Protein AF-A0A1E8GQT6-F1 (afdb_monomer_lite)

Radius of gyration: 18.67 Å; chains: 1; bounding box: 56×33×38 Å

Organism: NCBI:txid1859473

pLDDT: mean 81.62, std 15.84, range [38.53, 97.5]

Secondary structure (DSSP, 8-state):
--HHHHHHHHHHHHHTTSS-HHHHHHH----HHHHHHHHHHHHHHHHHHHHHHHHGGG-SEEEEEEETTTTEEEEEEEETTEEEEGGGS-HHHHHHIIIIIGGGHHHHHHHHHHHHHHTTPPPPSEEEEEEETTT--EEEEEE-GGGT----HHHHHHHHHHHHHHHGGGS-TT-SSPPPPSS--

Structure (mmCIF, N/CA/C/O backbone):
data_AF-A0A1E8GQT6-F1
#
_entry.id   AF-A0A1E8GQT6-F1
#
loop_
_atom_site.group_PDB
_atom_site.id
_atom_site.type_symbol
_atom_site.label_atom_id
_atom_site.label_alt_id
_atom_site.label_comp_id
_atom_site.label_asym_id
_atom_site.label_entity_id
_atom_site.label_seq_id
_atom_site.pdbx_PDB_ins_code
_atom_site.Cartn_x
_atom_site.Cartn_y
_atom_site.Cartn_z
_atom_site.occupancy
_atom_site.B_iso_or_equiv
_atom_site.auth_seq_id
_atom_site.auth_comp_id
_atom_site.auth_asym_id
_atom_site.auth_atom_id
_atom_site.pdbx_PDB_model_num
ATOM 1 N N . MET A 1 1 ? 14.269 -14.458 6.048 1.00 51.09 1 MET A N 1
ATOM 2 C CA . MET A 1 1 ? 15.493 -13.636 6.152 1.00 51.09 1 MET A CA 1
ATOM 3 C C . MET A 1 1 ? 15.685 -13.002 4.796 1.00 51.09 1 MET A C 1
ATOM 5 O O . MET A 1 1 ? 15.881 -13.754 3.847 1.00 51.09 1 MET A O 1
ATOM 9 N N . GLY A 1 2 ? 15.517 -11.682 4.700 1.00 44.25 2 GLY A N 1
ATOM 10 C CA . GLY A 1 2 ? 15.683 -10.957 3.433 1.00 44.25 2 GLY A CA 1
ATOM 11 C C . GLY A 1 2 ? 17.154 -10.868 3.023 1.00 44.25 2 GLY A C 1
ATOM 12 O O . GLY A 1 2 ? 18.038 -11.200 3.820 1.00 44.25 2 GLY A O 1
ATOM 13 N N . PHE A 1 3 ? 17.439 -10.417 1.798 1.00 52.25 3 PHE A N 1
ATOM 14 C CA . PHE A 1 3 ? 18.802 -10.168 1.318 1.00 52.25 3 PHE A CA 1
ATOM 15 C C . PHE A 1 3 ? 19.659 -9.380 2.319 1.00 52.25 3 PHE A C 1
ATOM 17 O O . PHE A 1 3 ? 20.741 -9.838 2.684 1.00 52.25 3 PHE A O 1
ATOM 24 N N . PHE A 1 4 ? 19.139 -8.278 2.866 1.00 48.19 4 PHE A N 1
ATOM 25 C CA . PHE A 1 4 ? 19.862 -7.466 3.849 1.00 48.19 4 PHE A CA 1
ATOM 26 C C . PHE A 1 4 ? 20.190 -8.207 5.148 1.00 48.19 4 PHE A C 1
ATOM 28 O O . PHE A 1 4 ? 21.234 -7.945 5.745 1.00 48.19 4 PHE A O 1
ATOM 35 N N . ASP A 1 5 ? 19.344 -9.144 5.583 1.00 57.81 5 ASP A N 1
ATOM 36 C CA . ASP A 1 5 ? 19.621 -9.960 6.769 1.00 57.81 5 ASP A CA 1
ATOM 37 C C . ASP A 1 5 ? 20.720 -10.989 6.482 1.00 57.81 5 ASP A C 1
ATOM 39 O O . ASP A 1 5 ? 21.589 -11.219 7.321 1.00 57.81 5 ASP A O 1
ATOM 4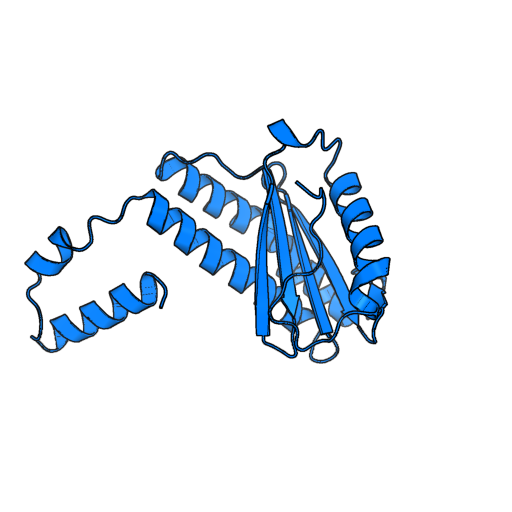3 N N . ARG A 1 6 ? 20.709 -11.586 5.280 1.00 63.03 6 ARG A N 1
ATOM 44 C CA . ARG A 1 6 ? 21.739 -12.533 4.819 1.00 63.03 6 ARG A CA 1
ATOM 45 C C . ARG A 1 6 ? 23.090 -11.832 4.634 1.00 63.03 6 ARG A C 1
ATOM 47 O O . ARG A 1 6 ? 24.109 -12.350 5.084 1.00 63.03 6 ARG A O 1
ATOM 54 N N . PHE A 1 7 ? 23.083 -10.636 4.048 1.00 52.56 7 PHE A N 1
ATOM 55 C CA . PHE A 1 7 ? 24.261 -9.796 3.833 1.00 52.56 7 PHE A CA 1
ATOM 56 C C . PHE A 1 7 ? 24.874 -9.311 5.155 1.00 52.56 7 PHE A C 1
ATOM 58 O O . PHE A 1 7 ? 26.068 -9.493 5.384 1.00 52.56 7 PHE A O 1
ATOM 65 N N . LYS A 1 8 ? 24.058 -8.773 6.076 1.00 57.38 8 LYS A N 1
ATOM 66 C CA . LYS A 1 8 ? 24.528 -8.335 7.404 1.00 57.38 8 LYS A CA 1
ATOM 67 C C . LYS A 1 8 ? 25.119 -9.481 8.211 1.00 57.38 8 LYS A C 1
ATOM 69 O O . LYS A 1 8 ? 26.209 -9.329 8.751 1.00 57.38 8 LYS A O 1
ATOM 74 N N . LYS A 1 9 ? 24.436 -10.628 8.245 1.00 66.12 9 LYS A N 1
ATOM 75 C CA . LYS A 1 9 ? 24.916 -11.812 8.960 1.00 66.12 9 LYS A CA 1
ATOM 76 C C . LYS A 1 9 ? 26.276 -12.282 8.436 1.00 66.12 9 LYS A C 1
ATOM 78 O O . LYS A 1 9 ? 27.141 -12.634 9.222 1.00 66.12 9 LYS A O 1
ATOM 83 N N . LYS A 1 10 ? 26.504 -12.229 7.124 1.00 56.78 10 LYS A N 1
ATOM 84 C CA . LYS A 1 10 ? 27.762 -12.703 6.534 1.00 56.78 10 LYS A CA 1
ATOM 85 C C . LYS A 1 10 ? 28.907 -11.690 6.647 1.00 56.78 10 LYS A C 1
ATOM 87 O O . LYS A 1 10 ? 30.051 -12.092 6.815 1.00 56.78 10 LYS A O 1
ATOM 92 N N . ILE A 1 11 ? 28.610 -10.386 6.665 1.00 53.44 11 ILE A N 1
ATOM 93 C CA . ILE A 1 11 ? 29.577 -9.360 7.099 1.00 53.44 11 ILE A CA 1
ATOM 94 C C . ILE A 1 11 ? 29.971 -9.571 8.566 1.00 53.44 11 ILE A C 1
ATOM 96 O O . ILE A 1 11 ? 31.138 -9.399 8.914 1.00 53.44 11 ILE A O 1
ATOM 100 N N . GLU A 1 12 ? 29.023 -9.941 9.431 1.00 57.00 12 GLU A N 1
ATOM 101 C CA . GLU A 1 12 ? 29.331 -10.328 10.812 1.00 57.00 12 GLU A CA 1
ATOM 102 C C . GLU A 1 12 ? 30.223 -11.577 10.858 1.00 57.00 12 GLU A C 1
ATOM 104 O O . GLU A 1 12 ? 31.235 -11.554 11.556 1.00 57.00 12 GLU A O 1
ATOM 109 N N . ASP A 1 13 ? 29.927 -12.611 10.067 1.00 60.72 13 ASP A N 1
ATOM 110 C CA . ASP A 1 13 ? 30.737 -13.836 9.986 1.00 60.72 13 ASP A CA 1
ATOM 111 C C . ASP A 1 13 ? 32.175 -13.549 9.482 1.00 60.72 13 ASP A C 1
ATOM 113 O O . ASP A 1 13 ? 33.148 -14.065 10.031 1.00 60.72 13 ASP A O 1
ATOM 117 N N . ILE A 1 14 ? 32.356 -12.640 8.517 1.00 55.09 14 ILE A N 1
ATOM 118 C CA . ILE A 1 14 ? 33.683 -12.242 7.996 1.00 55.09 14 ILE A CA 1
ATOM 119 C C . ILE A 1 14 ? 34.457 -11.383 8.992 1.00 55.09 14 ILE A C 1
ATOM 121 O O . ILE A 1 14 ? 35.653 -11.585 9.191 1.00 55.09 14 ILE A O 1
ATOM 125 N N . ASN A 1 15 ? 33.780 -10.462 9.682 1.00 55.28 15 ASN A N 1
ATOM 126 C CA . ASN A 1 15 ? 34.396 -9.683 10.759 1.00 55.28 15 ASN A CA 1
ATOM 127 C C . ASN A 1 15 ? 34.835 -10.567 11.939 1.00 55.28 15 ASN A C 1
ATOM 129 O O . ASN A 1 15 ? 35.750 -10.193 12.676 1.00 55.28 15 ASN A O 1
ATOM 133 N N . ASN A 1 16 ? 34.217 -11.739 12.097 1.00 75.88 16 ASN A N 1
ATOM 134 C CA . ASN A 1 16 ? 34.592 -12.752 13.079 1.00 75.88 16 ASN A CA 1
ATOM 135 C C . ASN A 1 16 ? 35.675 -13.733 12.572 1.00 75.88 16 ASN A C 1
ATOM 137 O O . ASN A 1 16 ? 36.083 -14.608 13.334 1.00 75.88 16 ASN A O 1
ATOM 141 N N . ASN A 1 17 ? 36.208 -13.546 11.351 1.00 60.56 17 ASN A N 1
ATOM 142 C CA . ASN A 1 17 ? 37.137 -14.445 10.639 1.00 60.56 17 ASN A CA 1
ATOM 143 C C . ASN A 1 17 ? 36.569 -15.849 10.327 1.00 60.56 17 ASN A C 1
ATOM 145 O O . ASN A 1 17 ? 37.342 -16.791 10.141 1.00 60.56 17 ASN A O 1
ATOM 149 N N . ASP A 1 18 ? 35.245 -16.002 10.257 1.00 60.03 18 ASP A N 1
ATOM 150 C CA . ASP A 1 18 ? 34.583 -17.282 9.966 1.00 60.03 18 ASP A CA 1
ATOM 151 C C . ASP A 1 18 ? 34.354 -17.528 8.454 1.00 60.03 18 ASP A C 1
ATOM 153 O O . ASP A 1 18 ? 33.937 -18.623 8.078 1.00 60.03 18 ASP A O 1
ATOM 157 N N . ALA A 1 19 ? 34.649 -16.553 7.579 1.00 54.88 19 ALA A N 1
ATOM 158 C CA . ALA A 1 19 ? 34.582 -16.674 6.113 1.00 54.88 19 ALA A CA 1
ATOM 159 C C . ALA A 1 19 ? 35.601 -15.751 5.406 1.00 54.88 19 ALA A C 1
ATOM 161 O O . ALA A 1 19 ? 36.016 -14.739 5.979 1.00 54.88 19 ALA A O 1
ATOM 162 N N . ASP A 1 20 ? 36.008 -16.093 4.175 1.00 56.19 20 ASP A N 1
ATOM 163 C CA . ASP A 1 20 ? 36.987 -15.320 3.386 1.00 56.19 20 ASP A CA 1
ATOM 164 C C . ASP A 1 20 ? 36.301 -14.246 2.516 1.00 56.19 20 ASP A C 1
ATOM 166 O O . ASP A 1 20 ? 35.179 -14.422 2.040 1.00 56.19 20 ASP A O 1
ATOM 170 N N . ILE A 1 21 ? 36.974 -13.118 2.280 1.00 44.69 21 ILE A N 1
ATOM 171 C CA . ILE A 1 21 ? 36.407 -11.979 1.538 1.00 44.69 21 ILE A CA 1
ATOM 172 C C . ILE A 1 21 ? 36.160 -12.322 0.060 1.00 44.69 21 ILE A C 1
ATOM 174 O O . ILE A 1 21 ? 35.253 -11.775 -0.556 1.00 44.69 21 ILE A O 1
ATOM 178 N N . GLU A 1 22 ? 36.920 -13.271 -0.492 1.00 43.56 22 GLU A N 1
ATOM 179 C CA . GLU A 1 22 ? 36.742 -13.778 -1.859 1.00 43.56 22 GLU A CA 1
ATOM 180 C C . GLU A 1 22 ? 35.517 -14.714 -1.992 1.00 43.56 22 GLU A C 1
ATOM 182 O O . GLU A 1 22 ? 35.006 -14.899 -3.097 1.00 43.56 22 GLU A O 1
ATOM 187 N N . GLU A 1 23 ? 34.986 -15.250 -0.880 1.00 45.78 23 GLU A N 1
ATOM 188 C CA . GLU A 1 23 ? 33.726 -16.015 -0.854 1.00 45.78 23 GLU A CA 1
ATOM 189 C C . GLU A 1 23 ? 32.481 -15.102 -0.880 1.00 45.78 23 GLU A C 1
ATOM 191 O O . GLU A 1 23 ? 31.409 -15.552 -1.288 1.00 45.78 23 GLU A O 1
ATOM 196 N N . LEU A 1 24 ? 32.600 -13.810 -0.519 1.00 38.53 24 LEU A N 1
ATOM 197 C CA . LEU A 1 24 ? 31.526 -12.821 -0.730 1.00 38.53 24 LEU A CA 1
ATOM 198 C C . LEU A 1 24 ? 31.250 -12.613 -2.219 1.00 38.53 24 LEU A C 1
ATOM 200 O O . LEU A 1 24 ? 30.102 -12.665 -2.640 1.00 38.53 24 LEU A O 1
ATOM 204 N N . ASP A 1 25 ? 32.285 -12.398 -3.027 1.00 39.31 25 ASP A N 1
ATOM 205 C CA . ASP A 1 25 ? 32.105 -12.015 -4.432 1.00 39.31 25 ASP A CA 1
ATOM 206 C C . ASP A 1 25 ? 31.585 -13.169 -5.311 1.00 39.31 25 ASP A C 1
ATOM 208 O O . ASP A 1 25 ? 30.946 -12.925 -6.334 1.00 39.31 25 ASP A O 1
ATOM 212 N N . GLN A 1 26 ? 31.826 -14.433 -4.930 1.00 41.59 26 GLN A N 1
ATOM 213 C CA . GLN A 1 26 ? 31.393 -15.606 -5.707 1.00 41.59 26 GLN A CA 1
ATOM 214 C C . GLN A 1 26 ? 30.006 -16.145 -5.318 1.00 41.59 26 GLN A C 1
ATOM 216 O O . GLN A 1 26 ? 29.301 -16.651 -6.191 1.00 41.59 26 GLN A O 1
ATOM 221 N N . GLU A 1 27 ? 29.586 -16.039 -4.050 1.00 40.00 27 GLU A N 1
ATOM 222 C CA . GLU A 1 27 ? 28.243 -16.468 -3.608 1.00 40.00 27 GLU A CA 1
ATOM 223 C C . GLU A 1 27 ? 27.183 -15.355 -3.671 1.00 40.00 27 GLU A C 1
ATOM 225 O O . GLU A 1 27 ? 25.994 -15.657 -3.575 1.00 40.00 27 GLU A O 1
ATOM 230 N N . PHE A 1 28 ? 27.583 -14.092 -3.867 1.00 39.72 28 PHE A N 1
ATOM 231 C CA . PHE A 1 28 ? 26.677 -12.952 -4.063 1.00 39.72 28 PHE A CA 1
ATOM 232 C C . PHE A 1 28 ? 26.624 -12.466 -5.520 1.00 39.72 28 PHE A C 1
ATOM 234 O O . PHE A 1 28 ? 26.348 -11.292 -5.768 1.00 39.72 28 PHE A O 1
ATOM 241 N N . TYR A 1 29 ? 26.807 -13.358 -6.503 1.00 39.53 29 TYR A N 1
ATOM 242 C CA . TYR A 1 29 ? 26.218 -13.121 -7.826 1.00 39.53 29 TYR A CA 1
ATOM 243 C C . TYR A 1 29 ? 24.697 -13.237 -7.685 1.00 39.53 29 TYR A C 1
ATOM 245 O O . TYR A 1 29 ? 24.098 -14.278 -7.957 1.00 39.53 29 TYR A O 1
ATOM 253 N N . ILE A 1 30 ? 24.092 -12.189 -7.140 1.00 45.50 30 ILE A N 1
ATOM 254 C CA . ILE A 1 30 ? 22.652 -12.053 -7.049 1.00 45.50 30 ILE A CA 1
ATOM 255 C C . ILE A 1 30 ? 22.221 -11.461 -8.374 1.00 45.50 30 ILE A C 1
ATOM 257 O O . ILE A 1 30 ? 22.767 -10.459 -8.827 1.00 45.50 30 ILE A O 1
ATOM 261 N N . ASP A 1 31 ? 21.282 -12.141 -9.015 1.00 56.16 31 ASP A N 1
ATOM 262 C CA . ASP A 1 31 ? 20.602 -11.607 -10.182 1.00 56.16 31 ASP A CA 1
ATOM 263 C C . ASP A 1 31 ? 20.033 -10.233 -9.802 1.00 56.16 31 ASP A C 1
ATOM 265 O O . ASP A 1 31 ? 19.309 -10.135 -8.808 1.00 56.16 31 ASP A O 1
ATOM 269 N N . ASP A 1 32 ? 20.337 -9.180 -10.566 1.00 60.31 32 ASP A N 1
ATOM 270 C CA . ASP A 1 32 ? 19.834 -7.816 -10.321 1.00 60.31 32 ASP A CA 1
ATOM 271 C C . ASP A 1 32 ? 18.304 -7.813 -10.122 1.00 60.31 32 ASP A C 1
ATOM 273 O O . ASP A 1 32 ? 17.741 -6.992 -9.396 1.00 60.31 32 ASP A O 1
ATOM 277 N N . LYS A 1 33 ? 17.625 -8.815 -10.691 1.00 66.88 33 LYS A N 1
ATOM 278 C CA . LYS A 1 33 ? 16.196 -9.078 -10.523 1.00 66.88 33 LYS A CA 1
ATOM 279 C C . LYS A 1 33 ? 15.783 -9.525 -9.117 1.00 66.88 33 LYS A C 1
ATOM 281 O O . LYS A 1 33 ? 14.736 -9.091 -8.643 1.00 66.88 33 LYS A O 1
ATOM 286 N N . GLU A 1 34 ? 16.557 -10.388 -8.452 1.00 71.12 34 GLU A N 1
ATOM 287 C CA . GLU A 1 34 ? 16.288 -10.793 -7.059 1.00 71.12 34 GLU A CA 1
ATOM 288 C C . GLU A 1 34 ? 16.489 -9.598 -6.120 1.00 71.12 34 GLU A C 1
ATOM 290 O O . GLU A 1 34 ? 15.672 -9.383 -5.226 1.00 71.12 34 GLU A O 1
ATOM 295 N N . MET A 1 35 ? 17.506 -8.765 -6.369 1.00 64.50 35 MET A N 1
ATOM 296 C CA . MET A 1 35 ? 17.705 -7.526 -5.610 1.00 64.50 35 MET A CA 1
ATOM 297 C C . MET A 1 35 ? 16.544 -6.551 -5.793 1.00 64.50 35 MET A C 1
ATOM 299 O O . MET A 1 35 ? 15.984 -6.084 -4.805 1.00 64.50 35 MET A O 1
ATOM 303 N N . ALA A 1 36 ? 16.136 -6.283 -7.034 1.00 74.31 36 ALA A N 1
ATOM 304 C CA . ALA A 1 36 ? 15.020 -5.384 -7.313 1.00 74.31 36 ALA A CA 1
ATOM 305 C C . ALA A 1 36 ? 13.701 -5.862 -6.672 1.00 74.31 36 ALA A C 1
ATOM 307 O O . ALA A 1 36 ? 12.911 -5.057 -6.177 1.00 74.31 36 ALA A O 1
ATOM 308 N N . HIS A 1 37 ? 13.481 -7.178 -6.619 1.00 78.06 37 HIS A N 1
ATOM 309 C CA . HIS A 1 37 ? 12.335 -7.762 -5.928 1.00 78.06 37 HIS A CA 1
ATOM 310 C C . HIS A 1 37 ? 12.410 -7.593 -4.399 1.00 78.06 37 HIS A C 1
ATOM 312 O O . HIS A 1 37 ? 11.413 -7.241 -3.763 1.00 78.06 37 HIS A O 1
ATOM 318 N N . ASP A 1 38 ? 13.581 -7.805 -3.794 1.00 83.12 38 ASP A N 1
ATOM 319 C CA . ASP A 1 38 ? 13.783 -7.600 -2.356 1.00 83.12 38 ASP A CA 1
ATOM 320 C C . ASP A 1 38 ? 13.638 -6.118 -1.956 1.00 83.12 38 ASP A C 1
ATOM 322 O O . ASP A 1 38 ? 13.068 -5.816 -0.900 1.00 83.12 38 ASP A O 1
ATOM 326 N N . GLU A 1 39 ? 14.070 -5.189 -2.814 1.00 82.94 39 GLU A N 1
ATOM 327 C CA . GLU A 1 39 ? 13.846 -3.749 -2.629 1.00 82.94 39 GLU A CA 1
ATOM 328 C C . GLU A 1 39 ? 12.356 -3.393 -2.673 1.00 82.94 39 GLU A C 1
ATOM 330 O O . GLU A 1 39 ? 11.868 -2.664 -1.802 1.00 82.94 39 GLU A O 1
ATOM 335 N N . TRP A 1 40 ? 11.594 -3.962 -3.616 1.00 88.62 40 TRP A N 1
ATOM 336 C CA . TRP A 1 40 ? 10.140 -3.788 -3.644 1.00 88.62 40 TRP A CA 1
ATOM 337 C C . TRP A 1 40 ? 9.481 -4.263 -2.344 1.00 88.62 40 TRP A C 1
ATOM 339 O O . TRP A 1 40 ? 8.698 -3.522 -1.745 1.00 88.62 40 TRP A O 1
ATOM 349 N N . ILE A 1 41 ? 9.828 -5.461 -1.863 1.00 85.62 41 ILE A N 1
ATOM 350 C CA . ILE A 1 41 ? 9.299 -6.003 -0.602 1.00 85.62 41 ILE A CA 1
ATOM 351 C C . ILE A 1 41 ? 9.567 -5.043 0.562 1.00 85.62 41 ILE A C 1
ATOM 353 O O . ILE A 1 41 ? 8.662 -4.743 1.346 1.00 85.62 41 ILE A O 1
ATOM 357 N N . SER A 1 42 ? 10.805 -4.561 0.676 1.00 82.81 42 SER A N 1
ATOM 358 C CA . SER A 1 42 ? 11.215 -3.616 1.717 1.00 82.81 42 SER A CA 1
ATOM 359 C C . SER A 1 42 ? 10.392 -2.325 1.649 1.00 82.81 42 SER A C 1
ATOM 361 O O . SER A 1 42 ? 9.873 -1.842 2.662 1.00 82.81 42 SER A O 1
ATOM 363 N N . MET A 1 43 ? 10.203 -1.792 0.442 1.00 87.06 43 MET A N 1
ATOM 364 C CA . MET A 1 43 ? 9.441 -0.569 0.221 1.00 87.06 43 MET A CA 1
ATOM 365 C C . MET A 1 43 ? 7.956 -0.744 0.559 1.00 87.06 43 MET A C 1
ATOM 367 O O . MET A 1 43 ? 7.399 0.057 1.314 1.00 87.06 43 MET A O 1
ATOM 371 N N . ALA A 1 44 ? 7.330 -1.826 0.092 1.00 85.88 44 ALA A N 1
ATOM 372 C CA . ALA A 1 44 ? 5.936 -2.153 0.380 1.00 85.88 44 ALA A CA 1
ATOM 373 C C . ALA A 1 44 ? 5.669 -2.252 1.892 1.00 85.88 44 ALA A C 1
ATOM 375 O O . ALA A 1 44 ? 4.710 -1.667 2.406 1.00 85.88 44 ALA A O 1
ATOM 376 N N . GLN A 1 45 ? 6.557 -2.919 2.637 1.00 82.81 45 GLN A N 1
ATOM 377 C CA . GLN A 1 45 ? 6.460 -3.001 4.097 1.00 82.81 45 GLN A CA 1
ATOM 378 C C . GLN A 1 45 ? 6.551 -1.624 4.763 1.00 82.81 45 GLN A C 1
ATOM 380 O O . GLN A 1 45 ? 5.761 -1.320 5.660 1.00 82.81 45 GLN A O 1
ATOM 385 N N . ASN A 1 46 ? 7.479 -0.770 4.326 1.00 82.50 46 ASN A N 1
ATOM 386 C CA . ASN A 1 46 ? 7.633 0.577 4.880 1.00 82.50 46 ASN A CA 1
ATOM 387 C C . ASN A 1 46 ? 6.384 1.441 4.657 1.00 82.50 46 ASN A C 1
ATOM 389 O O . ASN A 1 46 ? 5.942 2.129 5.583 1.00 82.50 46 ASN A O 1
ATOM 393 N N . ILE A 1 47 ? 5.779 1.364 3.468 1.00 86.00 47 ILE A N 1
ATOM 394 C CA . ILE A 1 47 ? 4.522 2.054 3.145 1.00 86.00 47 ILE A CA 1
ATOM 395 C C . ILE A 1 47 ? 3.407 1.596 4.091 1.00 86.00 47 ILE A C 1
ATOM 397 O O . ILE A 1 47 ? 2.734 2.431 4.703 1.00 86.00 47 ILE A O 1
ATOM 401 N N . LEU A 1 48 ? 3.235 0.283 4.274 1.00 85.44 48 LEU A N 1
ATOM 402 C CA . LEU A 1 48 ? 2.210 -0.280 5.159 1.00 85.44 48 LEU A CA 1
ATOM 403 C C . LEU A 1 48 ? 2.424 0.121 6.624 1.00 85.44 48 LEU A C 1
ATOM 405 O O . LEU A 1 48 ? 1.494 0.581 7.289 1.00 85.44 48 LEU A O 1
ATOM 409 N N . ILE A 1 49 ? 3.661 0.041 7.119 1.00 81.19 49 ILE A N 1
ATOM 410 C CA . ILE A 1 49 ? 4.016 0.461 8.481 1.00 81.19 49 ILE A CA 1
ATOM 411 C C . ILE A 1 49 ? 3.683 1.942 8.697 1.00 81.19 49 ILE A C 1
ATOM 413 O O . ILE A 1 49 ? 3.103 2.306 9.725 1.00 81.19 49 ILE A O 1
ATOM 417 N N . ASN A 1 50 ? 4.036 2.808 7.745 1.00 79.56 50 ASN A N 1
ATOM 418 C CA . ASN A 1 50 ? 3.740 4.238 7.826 1.00 79.56 50 ASN A CA 1
ATOM 419 C C . ASN A 1 50 ? 2.229 4.508 7.766 1.00 79.56 50 ASN A C 1
ATOM 421 O O . ASN A 1 50 ? 1.724 5.342 8.521 1.00 79.56 50 ASN A O 1
ATOM 425 N N . SER A 1 51 ? 1.500 3.744 6.950 1.00 84.19 51 SER A N 1
ATOM 426 C CA . SER A 1 51 ? 0.040 3.827 6.824 1.00 84.19 51 SER A CA 1
ATOM 427 C C . SER A 1 51 ? -0.679 3.480 8.127 1.00 84.19 51 SER A C 1
ATOM 429 O O . SER A 1 51 ? -1.611 4.181 8.523 1.00 84.19 51 SER A O 1
ATOM 431 N N . VAL A 1 52 ? -0.226 2.448 8.842 1.00 84.50 52 VAL A N 1
ATOM 432 C CA . VAL A 1 52 ? -0.802 2.040 10.136 1.00 84.50 52 VAL A CA 1
ATOM 433 C C . VAL A 1 52 ? -0.428 3.022 11.249 1.00 84.50 52 VAL A C 1
ATOM 435 O O . VAL A 1 52 ? -1.276 3.408 12.057 1.00 84.50 52 VAL A O 1
ATOM 438 N N . LYS A 1 53 ? 0.827 3.494 11.281 1.00 78.50 53 LYS A N 1
ATOM 439 C CA . LYS A 1 53 ? 1.289 4.485 12.271 1.00 78.50 53 LYS A CA 1
ATOM 440 C C . LYS A 1 53 ? 0.476 5.782 12.235 1.00 78.50 53 LYS A C 1
ATOM 442 O O . LYS A 1 53 ? 0.302 6.406 13.283 1.00 78.50 53 LYS A O 1
ATOM 447 N N . ALA A 1 54 ? -0.029 6.175 11.067 1.00 76.81 54 ALA A N 1
ATOM 448 C CA . ALA A 1 54 ? -0.822 7.389 10.907 1.00 76.81 54 ALA A CA 1
ATOM 449 C C . ALA A 1 54 ? -2.206 7.319 11.589 1.00 76.81 54 ALA A C 1
ATOM 451 O O . ALA A 1 54 ? -2.655 8.330 12.131 1.00 76.81 54 ALA A O 1
ATOM 452 N N . VAL A 1 55 ? -2.842 6.139 11.617 1.00 73.19 55 VAL A N 1
ATOM 453 C CA . VAL A 1 55 ? -4.251 5.943 12.040 1.00 73.19 55 VAL A CA 1
ATOM 454 C C . VAL A 1 55 ? -4.389 5.264 13.415 1.00 73.19 55 VAL A C 1
ATOM 456 O O . VAL A 1 55 ? -5.472 5.213 13.994 1.00 73.19 55 VAL A O 1
ATOM 459 N N . SER A 1 56 ? -3.266 4.880 14.035 1.00 69.31 56 SER A N 1
ATOM 460 C CA . SER A 1 56 ? -3.164 4.359 15.412 1.00 69.31 56 SER A CA 1
ATOM 461 C C . SER A 1 56 ? -3.692 2.925 15.621 1.00 69.31 56 SER A C 1
ATOM 463 O O . SER A 1 56 ? -3.925 2.184 14.672 1.00 69.31 56 SER A O 1
ATOM 465 N N . LYS A 1 57 ? -3.848 2.514 16.893 1.00 69.56 57 LYS A N 1
ATOM 466 C CA . LYS A 1 57 ? -4.266 1.163 17.324 1.00 69.56 57 LYS A CA 1
ATOM 467 C C . LYS A 1 57 ? -5.702 0.788 16.936 1.00 69.56 57 LYS A C 1
ATOM 469 O O . LYS A 1 57 ? -6.088 -0.355 17.135 1.00 69.56 57 LYS A O 1
ATOM 474 N N . GLU A 1 58 ? -6.494 1.747 16.464 1.00 81.94 58 GLU A N 1
ATOM 475 C CA . GLU A 1 58 ? -7.876 1.518 16.018 1.00 81.94 58 GLU A CA 1
ATOM 476 C C . GLU A 1 58 ? -7.937 0.846 14.634 1.00 81.94 58 GLU A C 1
ATOM 478 O O . GLU A 1 58 ? -8.980 0.323 14.254 1.00 81.94 58 GLU A O 1
ATOM 483 N N . CYS A 1 59 ? -6.822 0.845 13.896 1.00 86.69 59 CYS A N 1
ATOM 484 C CA . CYS A 1 59 ? -6.698 0.208 12.592 1.00 86.69 59 CYS A CA 1
ATOM 485 C C . CYS A 1 59 ? -6.679 -1.323 12.724 1.00 86.69 59 CYS A C 1
ATOM 487 O O . CYS A 1 59 ? -5.724 -1.898 13.252 1.00 86.69 59 CYS A O 1
ATOM 489 N N . GLU A 1 60 ? -7.716 -1.982 12.209 1.00 92.25 60 GLU A N 1
ATOM 490 C CA . GLU A 1 60 ? -7.776 -3.442 12.088 1.00 92.25 60 GLU A CA 1
ATOM 491 C C . GLU A 1 60 ? -6.988 -3.907 10.858 1.00 92.25 60 GLU A C 1
ATOM 493 O O . GLU A 1 60 ? -6.170 -4.825 10.951 1.00 92.25 60 GLU A O 1
ATOM 498 N N . ARG A 1 61 ? -7.209 -3.234 9.720 1.00 93.25 61 ARG A N 1
ATOM 499 C CA . ARG A 1 61 ? -6.503 -3.461 8.456 1.00 93.25 61 ARG A CA 1
ATOM 500 C C . ARG A 1 61 ? -6.221 -2.149 7.736 1.00 93.25 61 ARG A C 1
ATOM 502 O O . ARG A 1 61 ? -7.031 -1.222 7.805 1.00 93.25 61 ARG A O 1
ATOM 509 N N . ALA A 1 62 ? -5.104 -2.090 7.023 1.00 93.81 62 ALA A N 1
ATOM 510 C CA . ALA A 1 62 ? -4.762 -0.993 6.127 1.00 93.81 62 ALA A CA 1
ATOM 511 C C . ALA A 1 62 ? -4.577 -1.528 4.708 1.00 93.81 62 ALA A C 1
ATOM 513 O O . ALA A 1 62 ? -3.961 -2.575 4.514 1.00 93.81 62 ALA A O 1
ATOM 514 N N . PHE A 1 63 ? -5.084 -0.781 3.736 1.00 96.56 63 PHE A N 1
ATOM 515 C CA . PHE A 1 63 ? -4.982 -1.093 2.320 1.00 96.56 63 PHE A CA 1
ATOM 516 C C . PHE A 1 63 ? -4.400 0.113 1.600 1.00 96.56 63 PHE A C 1
ATOM 518 O O . PHE A 1 63 ? -4.876 1.234 1.794 1.00 96.56 63 PHE A O 1
ATOM 525 N N . VAL A 1 64 ? -3.365 -0.103 0.796 1.00 96.62 64 VAL A N 1
ATOM 526 C CA . VAL A 1 64 ? -2.717 0.959 0.024 1.00 96.62 64 VAL A CA 1
ATOM 527 C C . VAL A 1 64 ? -2.704 0.554 -1.433 1.00 96.62 64 VAL A C 1
ATOM 529 O O . VAL A 1 64 ? -2.178 -0.498 -1.779 1.00 96.62 64 VAL A O 1
ATOM 532 N N . LEU A 1 65 ? -3.276 1.407 -2.268 1.00 97.50 65 LEU A N 1
ATOM 533 C CA . LEU A 1 65 ? -3.234 1.293 -3.710 1.00 97.50 65 LEU A CA 1
ATOM 534 C C . LEU A 1 65 ? -2.221 2.305 -4.256 1.00 97.50 65 LEU A C 1
ATOM 536 O O . LEU A 1 65 ? -2.236 3.475 -3.863 1.00 97.50 65 LEU A O 1
ATOM 540 N N . ILE A 1 66 ? -1.344 1.852 -5.147 1.00 96.62 66 ILE A N 1
ATOM 541 C CA . ILE A 1 66 ? -0.220 2.627 -5.680 1.00 96.62 66 ILE A CA 1
ATOM 542 C C . ILE A 1 66 ? -0.333 2.730 -7.196 1.00 96.62 66 ILE A C 1
ATOM 544 O O . ILE A 1 66 ? -0.545 1.724 -7.869 1.00 96.62 66 ILE A O 1
ATOM 548 N N . ASN A 1 67 ? -0.147 3.939 -7.723 1.00 96.81 67 ASN A N 1
ATOM 549 C CA . ASN A 1 67 ? -0.036 4.214 -9.150 1.00 96.81 67 ASN A CA 1
ATOM 550 C C . ASN A 1 67 ? 1.421 4.501 -9.522 1.00 96.81 67 ASN A C 1
ATOM 552 O O . ASN A 1 67 ? 1.969 5.525 -9.119 1.00 96.81 67 ASN A O 1
ATOM 556 N N . PHE A 1 68 ? 2.033 3.613 -10.306 1.00 95.06 68 PHE A N 1
ATOM 557 C CA . PHE A 1 68 ? 3.416 3.774 -10.767 1.00 95.06 68 PHE A CA 1
ATOM 558 C C . PHE A 1 68 ? 3.523 4.582 -12.067 1.00 95.06 68 PHE A C 1
ATOM 560 O O . PHE A 1 68 ? 4.590 5.112 -12.377 1.00 95.06 68 PHE A O 1
ATOM 567 N N . LYS A 1 69 ? 2.417 4.731 -12.811 1.00 93.38 69 LYS A N 1
ATOM 568 C CA . LYS A 1 69 ? 2.336 5.552 -14.034 1.00 93.38 69 LYS A CA 1
ATOM 569 C C . LYS A 1 69 ? 2.181 7.040 -13.731 1.00 93.38 69 LYS A C 1
ATOM 571 O O . LYS A 1 69 ? 2.635 7.899 -14.482 1.00 93.38 69 LYS A O 1
ATOM 576 N N . THR A 1 70 ? 1.470 7.366 -12.660 1.00 94.81 70 THR A N 1
ATOM 577 C CA . THR A 1 70 ? 1.283 8.731 -12.159 1.00 94.81 70 THR A CA 1
ATOM 578 C C . THR A 1 70 ? 1.403 8.664 -10.644 1.00 94.81 70 THR A C 1
ATOM 580 O O . THR A 1 70 ? 0.437 8.233 -10.020 1.00 94.81 70 THR A O 1
ATOM 583 N N . PRO A 1 71 ? 2.561 9.034 -10.064 1.00 94.38 71 PRO A N 1
ATOM 584 C CA . PRO A 1 71 ? 2.864 8.758 -8.667 1.00 94.38 71 PRO A CA 1
ATOM 585 C C . PRO A 1 71 ? 1.782 9.242 -7.700 1.00 94.38 71 PRO A C 1
ATOM 587 O O . PRO A 1 71 ? 1.653 10.431 -7.409 1.00 94.38 71 PRO A O 1
ATOM 590 N N . GLU A 1 72 ? 0.993 8.297 -7.200 1.00 96.38 72 GLU A N 1
ATOM 591 C CA . GLU A 1 72 ? -0.136 8.564 -6.319 1.00 96.38 72 GLU A CA 1
ATOM 592 C C . GLU A 1 72 ? -0.377 7.364 -5.404 1.00 96.38 72 GLU A C 1
ATOM 594 O O . GLU A 1 72 ? -0.315 6.209 -5.833 1.00 96.38 72 GLU A O 1
ATOM 599 N N . PHE A 1 73 ? -0.692 7.651 -4.141 1.00 96.06 73 PHE A N 1
ATOM 600 C CA . PHE A 1 73 ? -1.202 6.668 -3.195 1.00 96.06 73 PHE A CA 1
ATOM 601 C C . PHE A 1 73 ? -2.668 6.938 -2.890 1.00 96.06 73 PHE A C 1
ATOM 603 O O . PHE A 1 73 ? -3.058 8.071 -2.598 1.00 96.06 73 PHE A O 1
ATOM 610 N N . LYS A 1 74 ? -3.451 5.866 -2.822 1.00 97.12 74 LYS A N 1
ATOM 611 C CA . LYS A 1 74 ? -4.775 5.868 -2.207 1.00 97.12 74 LYS A CA 1
ATOM 612 C C . LYS A 1 74 ? -4.812 4.879 -1.066 1.00 97.12 74 LYS A C 1
ATOM 614 O O . LYS A 1 74 ? -4.222 3.807 -1.142 1.00 97.12 74 LYS A O 1
ATOM 619 N N . VAL A 1 75 ? -5.494 5.256 0.010 1.00 95.19 75 VAL A N 1
ATOM 620 C CA . VAL A 1 75 ? -5.475 4.486 1.253 1.00 95.19 75 VAL A CA 1
ATOM 621 C C . VAL A 1 75 ? -6.889 4.248 1.750 1.00 95.19 75 VAL A C 1
ATOM 623 O O . VAL A 1 75 ? -7.732 5.150 1.736 1.00 95.19 75 VAL A O 1
ATOM 626 N N . ILE A 1 76 ? -7.127 3.020 2.192 1.00 96.25 76 ILE A N 1
ATOM 627 C CA . ILE A 1 76 ? -8.382 2.544 2.762 1.00 96.25 76 ILE A CA 1
ATOM 628 C C . ILE A 1 76 ? -8.053 1.868 4.093 1.00 96.25 76 ILE A C 1
ATOM 630 O O . ILE A 1 76 ? -7.008 1.234 4.246 1.00 96.25 76 ILE A O 1
ATOM 634 N N . TYR A 1 77 ? -8.947 1.994 5.067 1.00 96.12 77 TYR A N 1
ATOM 635 C CA . TYR A 1 77 ? -8.791 1.367 6.374 1.00 96.12 77 TYR A CA 1
ATOM 636 C C . TYR A 1 77 ? -9.999 0.524 6.730 1.00 96.12 77 TYR A C 1
ATOM 638 O O . TYR A 1 77 ? -11.121 0.844 6.351 1.00 96.12 77 TYR A O 1
ATOM 646 N N . GLN A 1 78 ? -9.767 -0.507 7.535 1.00 95.50 78 GLN A N 1
ATOM 647 C CA . GLN A 1 78 ? -10.808 -1.146 8.319 1.00 95.50 78 GLN A CA 1
ATOM 648 C C . GLN A 1 78 ? -10.700 -0.695 9.777 1.00 95.50 78 GLN A C 1
ATOM 650 O O . GLN A 1 78 ? -9.672 -0.907 10.422 1.00 95.50 78 GLN A O 1
ATOM 655 N N . ILE A 1 79 ? -11.764 -0.081 10.293 1.00 93.81 79 ILE A N 1
ATOM 656 C CA . ILE A 1 79 ? -11.884 0.355 11.690 1.00 93.81 79 ILE A CA 1
ATOM 657 C C . ILE A 1 79 ? -13.272 -0.043 12.187 1.00 93.81 79 ILE A C 1
ATOM 659 O O . ILE A 1 79 ? -14.267 0.269 11.534 1.00 93.81 79 ILE A O 1
ATOM 663 N N . ASP A 1 80 ? -13.346 -0.719 13.337 1.00 93.25 80 ASP A N 1
ATOM 664 C CA . ASP A 1 80 ? -14.610 -1.194 13.925 1.00 93.25 80 ASP A CA 1
ATOM 665 C C . ASP A 1 80 ? -15.473 -1.962 12.901 1.00 93.25 80 ASP A C 1
ATOM 667 O O . ASP A 1 80 ? -16.661 -1.685 12.703 1.00 93.25 80 ASP A O 1
ATOM 671 N N . LYS A 1 81 ? -14.837 -2.897 12.177 1.00 93.19 81 LYS A N 1
ATOM 672 C CA . LYS A 1 81 ? -15.440 -3.703 11.103 1.00 93.19 81 LYS A CA 1
ATOM 673 C C . LYS A 1 81 ? -16.062 -2.903 9.959 1.00 93.19 81 LYS A C 1
ATOM 675 O O . LYS A 1 81 ? -16.941 -3.408 9.263 1.00 93.19 81 LYS A O 1
ATOM 680 N N . LYS A 1 82 ? -15.636 -1.662 9.738 1.00 95.25 82 LYS A N 1
ATOM 681 C CA . LYS A 1 82 ? -16.095 -0.842 8.614 1.00 95.25 82 LYS A CA 1
ATOM 682 C C . LYS A 1 82 ? -14.925 -0.428 7.755 1.00 95.25 82 LYS A C 1
ATOM 684 O O . LYS A 1 82 ? -13.913 0.041 8.271 1.00 95.25 82 LYS A O 1
ATOM 689 N N . ILE A 1 83 ? -15.108 -0.579 6.450 1.00 96.94 83 ILE A N 1
ATOM 690 C CA . ILE A 1 83 ? -14.210 -0.015 5.455 1.00 96.94 83 ILE A CA 1
ATOM 691 C C . ILE A 1 83 ? -14.473 1.485 5.353 1.00 96.94 83 ILE A C 1
ATOM 693 O O . ILE A 1 83 ? -15.620 1.913 5.215 1.00 96.94 83 ILE A O 1
ATOM 697 N N . VAL A 1 84 ? -13.409 2.273 5.489 1.00 96.12 84 VAL A N 1
ATOM 698 C CA . VAL A 1 84 ? -13.456 3.733 5.501 1.00 96.12 84 VAL A CA 1
ATOM 699 C C . VAL A 1 84 ? -12.337 4.331 4.653 1.00 96.12 84 VAL A C 1
ATOM 701 O O . VAL A 1 84 ? -11.205 3.841 4.648 1.00 96.12 84 VAL A O 1
ATOM 704 N N . SER A 1 85 ? -12.657 5.410 3.941 1.00 95.31 85 SER A N 1
ATOM 705 C CA . SER A 1 85 ? -11.680 6.228 3.219 1.00 95.31 85 SER A CA 1
ATOM 706 C C . SER A 1 85 ? -11.024 7.256 4.147 1.00 95.31 85 SER A C 1
ATOM 708 O O . SER A 1 85 ? -11.485 7.487 5.268 1.00 95.31 85 SER A O 1
ATOM 710 N N . ILE A 1 86 ? -9.959 7.915 3.672 1.00 94.00 86 ILE A N 1
ATOM 711 C CA . ILE A 1 86 ? -9.272 8.977 4.426 1.00 94.00 86 ILE A CA 1
ATOM 712 C C . ILE A 1 86 ? -10.260 10.051 4.899 1.00 94.00 86 ILE A C 1
ATOM 714 O O . ILE A 1 86 ? -10.219 10.435 6.063 1.00 94.00 86 ILE A O 1
ATOM 718 N N . ASP A 1 87 ? -11.186 10.491 4.045 1.00 93.50 87 ASP A N 1
ATOM 719 C CA . ASP A 1 87 ? -12.123 11.581 4.361 1.00 93.50 87 ASP A CA 1
ATOM 720 C C . ASP A 1 87 ? -13.137 11.229 5.464 1.00 93.50 87 ASP A C 1
ATOM 722 O O . ASP A 1 87 ? -13.802 12.109 6.011 1.00 93.50 87 ASP A O 1
ATOM 726 N N . GLN A 1 88 ? -13.252 9.945 5.810 1.00 94.44 88 GLN A N 1
ATOM 727 C CA . GLN A 1 88 ? -14.109 9.445 6.885 1.00 94.44 88 GLN A CA 1
ATOM 728 C C . GLN A 1 88 ? -13.351 9.246 8.210 1.00 94.44 88 GLN A C 1
ATOM 730 O O . GLN A 1 88 ? -13.968 8.907 9.223 1.00 94.44 88 GLN A O 1
ATOM 735 N N . LEU A 1 89 ? -12.028 9.444 8.225 1.00 93.12 89 LEU A N 1
ATOM 736 C CA . LEU A 1 89 ? -11.202 9.362 9.430 1.00 93.12 89 LEU A CA 1
ATOM 737 C C . LEU A 1 89 ? -11.316 10.631 10.284 1.00 93.12 89 LEU A C 1
ATOM 739 O O . LEU A 1 89 ? -11.806 11.667 9.842 1.00 93.12 89 LEU A O 1
ATOM 743 N N . LYS A 1 90 ? -10.804 10.568 11.517 1.00 92.81 90 LYS A N 1
ATOM 744 C CA . LYS A 1 90 ? -10.630 11.745 12.381 1.00 92.81 90 LYS A CA 1
ATOM 745 C C . LYS A 1 90 ? -9.663 12.748 11.735 1.00 92.81 90 LYS A C 1
ATOM 747 O O . LYS A 1 90 ? -8.676 12.337 11.124 1.00 92.81 90 LYS A O 1
ATOM 752 N N . ASP A 1 91 ? -9.914 14.044 11.922 1.00 93.06 91 ASP A N 1
ATOM 753 C CA . ASP A 1 91 ? -9.137 15.136 11.309 1.00 93.06 91 ASP A CA 1
ATOM 754 C C . ASP A 1 91 ? -7.619 15.011 11.537 1.00 93.06 91 ASP A C 1
ATOM 756 O O . ASP A 1 91 ? -6.826 15.264 10.632 1.00 93.06 91 ASP A O 1
ATOM 760 N N . ASP A 1 92 ? -7.197 14.555 12.721 1.00 90.19 92 ASP A N 1
ATOM 761 C CA . ASP A 1 92 ? -5.782 14.381 13.061 1.00 90.19 92 ASP A CA 1
ATOM 762 C C . ASP A 1 92 ? -5.108 13.244 12.274 1.00 90.19 92 ASP A C 1
ATOM 764 O O . ASP A 1 92 ? -3.918 13.320 11.958 1.00 90.19 92 ASP A O 1
ATOM 768 N N . TYR A 1 93 ? -5.853 12.191 11.932 1.00 91.38 93 TYR A N 1
ATOM 769 C CA . TYR A 1 93 ? -5.376 11.113 11.064 1.00 91.38 93 TYR A CA 1
ATOM 770 C C . TYR A 1 93 ? -5.304 11.578 9.612 1.00 91.38 93 TYR A C 1
ATOM 772 O O . TYR A 1 93 ? -4.312 11.306 8.933 1.00 91.38 93 TYR A O 1
ATOM 780 N N . GLN A 1 94 ? -6.308 12.332 9.155 1.00 93.31 94 GLN A N 1
ATOM 781 C CA . GLN A 1 94 ? -6.310 12.912 7.812 1.00 93.31 94 GLN A CA 1
ATOM 782 C C . GLN A 1 94 ? -5.099 13.825 7.596 1.00 93.31 94 GLN A C 1
ATOM 784 O O . GLN A 1 94 ? -4.391 13.688 6.597 1.00 93.31 94 GLN A O 1
ATOM 789 N N . GLU A 1 95 ? -4.823 14.723 8.545 1.00 91.06 95 GLU A N 1
ATOM 790 C CA . GLU A 1 95 ? -3.688 15.647 8.474 1.00 91.06 95 GLU A CA 1
ATOM 791 C C . GLU A 1 95 ? -2.351 14.898 8.408 1.00 91.06 95 GLU A C 1
ATOM 793 O O . GLU A 1 95 ? -1.505 15.212 7.566 1.00 91.06 95 GLU A O 1
ATOM 798 N N . LYS A 1 96 ? -2.160 13.863 9.238 1.00 88.25 96 LYS A N 1
ATOM 799 C CA . LYS A 1 96 ? -0.949 13.025 9.203 1.00 88.25 96 LYS A CA 1
ATOM 800 C C . LYS A 1 96 ? -0.774 12.324 7.864 1.00 88.25 96 LYS A C 1
ATOM 802 O O . LYS A 1 96 ? 0.323 12.343 7.317 1.00 88.25 96 LYS A O 1
ATOM 807 N N . LEU A 1 97 ? -1.831 11.734 7.313 1.00 89.19 97 LEU A N 1
ATOM 808 C CA . LEU A 1 97 ? -1.753 11.044 6.024 1.00 89.19 97 LEU A CA 1
ATOM 809 C C . LEU A 1 97 ? -1.389 12.009 4.899 1.00 89.19 97 LEU A C 1
ATOM 811 O O . LEU A 1 97 ? -0.460 11.740 4.140 1.00 89.19 97 LEU A O 1
ATOM 815 N N . ARG A 1 98 ? -2.063 13.161 4.843 1.00 91.44 98 ARG A N 1
ATOM 816 C CA . ARG A 1 98 ? -1.847 14.181 3.810 1.00 91.44 98 ARG A CA 1
ATOM 817 C C . ARG A 1 98 ? -0.484 14.867 3.912 1.00 91.44 98 ARG A C 1
ATOM 819 O O . ARG A 1 98 ? 0.046 15.279 2.889 1.00 91.44 98 ARG A O 1
ATOM 826 N N . SER A 1 99 ? 0.081 14.993 5.113 1.00 86.44 99 SER A N 1
ATOM 827 C CA . SER A 1 99 ? 1.381 15.649 5.325 1.00 86.44 99 SER A CA 1
ATOM 828 C C . SER A 1 99 ? 2.576 14.696 5.328 1.00 86.44 99 SER A C 1
ATOM 830 O O . SER A 1 99 ? 3.688 15.143 5.062 1.00 86.44 99 SER A O 1
ATOM 832 N N . GLN A 1 100 ? 2.375 13.410 5.637 1.00 83.38 100 GLN A N 1
ATOM 833 C CA . GLN A 1 100 ? 3.471 12.456 5.819 1.00 83.38 100 GLN A CA 1
ATOM 834 C C . GLN A 1 100 ? 3.443 11.326 4.803 1.00 83.38 100 GLN A C 1
ATOM 836 O O . GLN A 1 100 ? 4.476 11.069 4.207 1.00 83.38 100 GLN A O 1
ATOM 841 N N . LEU A 1 101 ? 2.314 10.639 4.609 1.00 86.94 101 LEU A N 1
ATOM 842 C CA . LEU A 1 101 ? 2.266 9.425 3.785 1.00 86.94 101 LEU A CA 1
ATOM 843 C C . LEU A 1 101 ? 2.088 9.738 2.298 1.00 86.94 101 LEU A C 1
ATOM 845 O O . LEU A 1 101 ? 2.921 9.341 1.493 1.00 86.94 101 LEU A O 1
ATOM 849 N N . LEU A 1 102 ? 1.016 10.450 1.938 1.00 90.75 102 LEU A N 1
ATOM 850 C CA . LEU A 1 102 ? 0.664 10.698 0.535 1.00 90.75 102 LEU A CA 1
ATOM 851 C C . LEU A 1 102 ? 1.771 11.426 -0.252 1.00 90.75 102 LEU A C 1
ATOM 853 O O . LEU A 1 102 ? 2.020 11.037 -1.390 1.00 90.75 102 LEU A O 1
ATOM 857 N N . PRO A 1 103 ? 2.500 12.407 0.325 1.00 89.56 103 PRO A N 1
ATOM 858 C CA . PRO A 1 103 ? 3.598 13.066 -0.382 1.00 89.56 103 PRO A CA 1
ATOM 859 C C . PRO A 1 103 ? 4.791 12.157 -0.717 1.00 89.56 103 PRO A C 1
ATOM 861 O O . PRO A 1 103 ? 5.644 12.564 -1.496 1.00 89.56 103 PRO A O 1
ATOM 864 N N . GLN A 1 104 ? 4.888 10.952 -0.139 1.00 86.81 104 GLN A N 1
ATOM 865 C CA . GLN A 1 104 ? 5.983 10.017 -0.437 1.00 86.81 104 GLN A CA 1
ATOM 866 C C . GLN A 1 104 ? 5.825 9.328 -1.799 1.00 86.81 104 GLN A C 1
ATOM 868 O O . GLN A 1 104 ? 6.803 8.759 -2.284 1.00 86.81 104 GLN A O 1
ATOM 873 N N . ALA A 1 105 ? 4.635 9.377 -2.412 1.00 89.12 105 ALA A N 1
ATOM 874 C CA . ALA A 1 105 ? 4.316 8.621 -3.622 1.00 89.12 105 ALA A CA 1
ATOM 875 C C . ALA A 1 105 ? 5.329 8.837 -4.755 1.00 89.12 105 ALA A C 1
ATOM 877 O O . ALA A 1 105 ? 5.843 7.860 -5.285 1.00 89.12 105 ALA A O 1
ATOM 878 N N . GLU A 1 106 ? 5.678 10.092 -5.054 1.00 87.94 106 GLU A N 1
ATOM 879 C CA . GLU A 1 106 ? 6.662 10.449 -6.089 1.00 87.94 106 GLU A CA 1
ATOM 880 C C . GLU A 1 106 ? 8.018 9.787 -5.831 1.00 87.94 106 GLU A C 1
ATOM 882 O O . GLU A 1 106 ? 8.463 8.957 -6.617 1.00 87.94 106 GLU A O 1
ATOM 887 N N . SER A 1 107 ? 8.611 10.039 -4.661 1.00 87.12 107 SER A N 1
ATOM 888 C CA . SER A 1 107 ? 9.920 9.478 -4.306 1.00 87.12 107 SER A CA 1
ATOM 889 C C . SER A 1 107 ? 9.965 7.947 -4.302 1.00 87.12 107 SER A C 1
ATOM 891 O O . SER A 1 107 ? 10.990 7.361 -4.637 1.00 87.12 107 SER A O 1
ATOM 893 N N . VAL A 1 108 ? 8.870 7.296 -3.904 1.00 87.69 108 VAL A N 1
ATOM 894 C CA . VAL A 1 108 ? 8.778 5.835 -3.850 1.00 87.69 108 VAL A CA 1
ATOM 895 C C . VAL A 1 108 ? 8.666 5.248 -5.251 1.00 87.69 108 VAL A C 1
ATOM 897 O O . VAL A 1 108 ? 9.369 4.291 -5.568 1.00 87.69 108 VAL A O 1
ATOM 900 N N . VAL A 1 109 ? 7.780 5.805 -6.077 1.00 92.31 109 VAL A N 1
ATOM 901 C CA . VAL A 1 109 ? 7.538 5.318 -7.437 1.00 92.31 109 VAL A CA 1
ATOM 902 C C . VAL A 1 109 ? 8.778 5.507 -8.298 1.00 92.31 109 VAL A C 1
ATOM 904 O O . VAL A 1 109 ? 9.181 4.558 -8.966 1.00 92.31 109 VAL A O 1
ATOM 907 N N . ASP A 1 110 ? 9.423 6.672 -8.224 1.00 88.75 110 ASP A N 1
ATOM 908 C CA . ASP A 1 110 ? 10.651 6.944 -8.972 1.00 88.75 110 ASP A CA 1
ATOM 909 C C . ASP A 1 110 ? 11.750 5.945 -8.601 1.00 88.75 110 ASP A C 1
ATOM 911 O O . ASP A 1 110 ? 12.311 5.288 -9.476 1.00 88.75 110 ASP A O 1
ATOM 915 N N . TYR A 1 111 ? 11.987 5.745 -7.301 1.00 88.69 111 TYR A N 1
ATOM 916 C CA . TYR A 1 111 ? 13.009 4.816 -6.820 1.00 88.69 111 TYR A CA 1
ATOM 917 C C . TYR A 1 111 ? 12.776 3.375 -7.295 1.00 88.69 111 TYR A C 1
ATOM 919 O O . TYR A 1 111 ? 13.710 2.705 -7.738 1.00 88.69 111 TYR A O 1
ATOM 927 N N . ILE A 1 112 ? 11.536 2.882 -7.212 1.00 89.81 112 ILE A N 1
ATOM 928 C CA . ILE A 1 112 ? 11.210 1.515 -7.637 1.00 89.81 112 ILE A CA 1
ATOM 929 C C . ILE A 1 112 ? 11.295 1.378 -9.157 1.00 89.81 112 ILE A C 1
ATOM 931 O O . ILE A 1 112 ? 11.857 0.398 -9.642 1.00 89.81 112 ILE A O 1
ATOM 935 N N . ASN A 1 113 ? 10.800 2.358 -9.914 1.00 91.44 113 ASN A N 1
ATOM 936 C CA . ASN A 1 113 ? 10.881 2.337 -11.373 1.00 91.44 113 ASN A CA 1
ATOM 937 C C . ASN A 1 113 ? 12.335 2.351 -11.860 1.00 91.44 113 ASN A C 1
ATOM 939 O O . ASN A 1 113 ? 12.669 1.586 -12.766 1.00 91.44 113 ASN A O 1
ATOM 943 N N . GLU A 1 114 ? 13.201 3.169 -11.254 1.00 90.19 114 GLU A N 1
ATOM 944 C CA . GLU A 1 114 ? 14.643 3.177 -11.534 1.00 90.19 114 GLU A CA 1
ATOM 945 C C . GLU A 1 114 ? 15.275 1.825 -11.195 1.00 90.19 114 GLU A C 1
ATOM 947 O O . GLU A 1 114 ? 15.921 1.222 -12.047 1.00 90.19 114 GLU A O 1
ATOM 952 N N . THR A 1 115 ? 14.998 1.292 -10.001 1.00 85.56 115 THR A N 1
ATOM 953 C CA . THR A 1 115 ? 15.532 0.000 -9.541 1.00 85.56 115 THR A CA 1
ATOM 954 C C . THR A 1 115 ? 15.150 -1.148 -10.483 1.00 85.56 115 THR A C 1
ATOM 956 O O . THR A 1 115 ? 15.991 -1.970 -10.847 1.00 85.56 115 THR A O 1
ATOM 959 N N . LEU A 1 116 ? 13.887 -1.206 -10.917 1.00 87.62 116 LEU A N 1
ATOM 960 C CA . LEU A 1 116 ? 13.411 -2.213 -11.871 1.00 87.62 116 LEU A CA 1
ATOM 961 C C . LEU A 1 116 ? 14.046 -2.020 -13.252 1.00 87.62 116 LEU A C 1
ATOM 963 O O . LEU A 1 116 ? 14.484 -2.993 -13.866 1.00 87.62 116 LEU A O 1
ATOM 967 N N . SER A 1 117 ? 14.121 -0.776 -13.728 1.00 89.38 117 SER A N 1
ATOM 968 C CA . SER A 1 117 ? 14.689 -0.456 -15.041 1.00 89.38 117 SER A CA 1
ATOM 969 C C . SER A 1 117 ? 16.176 -0.802 -15.119 1.00 89.38 117 SER A C 1
ATOM 971 O O . SER A 1 117 ? 16.608 -1.399 -16.107 1.00 89.38 117 SER A O 1
ATOM 973 N N . ASP A 1 118 ? 16.943 -0.496 -14.070 1.00 88.00 118 ASP A N 1
ATOM 974 C CA . ASP A 1 118 ? 18.370 -0.817 -13.964 1.00 88.00 118 ASP A CA 1
ATOM 975 C C . ASP A 1 118 ? 18.611 -2.335 -13.951 1.00 88.00 118 ASP A C 1
ATOM 977 O O . ASP A 1 118 ? 19.559 -2.817 -14.572 1.00 88.00 118 ASP A O 1
ATOM 981 N N . ALA A 1 119 ? 17.702 -3.102 -13.340 1.00 85.62 119 ALA A N 1
ATOM 982 C CA . ALA A 1 119 ? 17.701 -4.566 -13.367 1.00 85.62 119 ALA A CA 1
ATOM 983 C C . ALA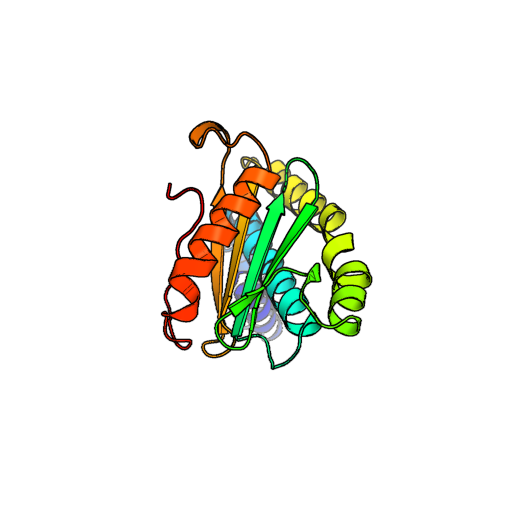 A 1 119 ? 17.145 -5.173 -14.678 1.00 85.62 119 ALA A C 1
ATOM 985 O O . ALA A 1 119 ? 17.035 -6.398 -14.813 1.00 85.62 119 ALA A O 1
ATOM 986 N N . GLY A 1 120 ? 16.752 -4.344 -15.654 1.00 87.44 120 GLY A N 1
ATOM 987 C CA . GLY A 1 120 ? 16.152 -4.787 -16.915 1.00 87.44 120 GLY A CA 1
ATOM 988 C C . GLY A 1 120 ? 14.792 -5.477 -16.747 1.00 87.44 120 GLY A C 1
ATOM 989 O O . GLY A 1 120 ? 1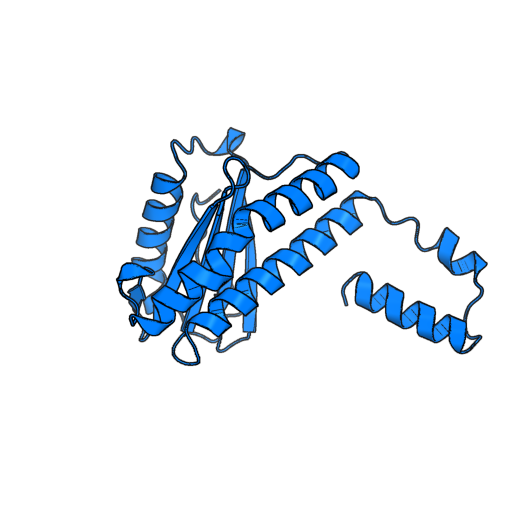4.436 -6.345 -17.551 1.00 87.44 120 GLY A O 1
ATOM 990 N N . LEU A 1 121 ? 14.056 -5.137 -15.688 1.00 87.44 121 LEU A N 1
ATOM 991 C CA . LEU A 1 121 ? 12.709 -5.620 -15.398 1.00 87.44 121 LEU A CA 1
ATOM 992 C C . LEU A 1 121 ? 11.640 -4.671 -15.946 1.00 87.44 121 LEU A C 1
ATOM 994 O O . LEU A 1 121 ? 11.875 -3.488 -16.186 1.00 87.44 121 LEU A O 1
ATOM 998 N N . VAL A 1 122 ? 10.437 -5.212 -16.134 1.00 86.19 122 VAL A N 1
ATOM 999 C CA . VAL A 1 122 ? 9.256 -4.420 -16.486 1.00 86.19 122 VAL A CA 1
ATOM 1000 C C . VAL A 1 122 ? 8.801 -3.656 -15.245 1.00 86.19 122 VAL A C 1
ATOM 1002 O O . VAL A 1 122 ? 8.623 -4.256 -14.183 1.00 86.19 122 VAL A O 1
ATOM 1005 N N . VAL A 1 123 ? 8.623 -2.341 -15.382 1.00 90.38 123 VAL A N 1
ATOM 1006 C CA . VAL A 1 123 ? 8.059 -1.493 -14.324 1.00 90.38 123 VAL A CA 1
ATOM 1007 C C . VAL A 1 123 ? 6.609 -1.875 -14.037 1.00 90.38 123 VAL A C 1
ATOM 1009 O O . VAL A 1 123 ? 5.910 -2.408 -14.898 1.00 90.38 123 VAL A O 1
ATOM 1012 N N . PHE A 1 124 ? 6.160 -1.639 -12.811 1.00 90.62 124 PHE A N 1
ATOM 1013 C CA . PHE A 1 124 ? 4.783 -1.925 -12.417 1.00 90.62 124 PHE A CA 1
ATOM 1014 C C . PHE A 1 124 ? 3.837 -0.862 -12.986 1.00 90.62 124 PHE A C 1
ATOM 1016 O O . PHE A 1 124 ? 4.245 0.284 -13.163 1.00 90.62 124 PHE A O 1
ATOM 1023 N N . ASP A 1 125 ? 2.570 -1.212 -13.222 1.00 92.25 125 ASP A N 1
ATOM 1024 C CA . ASP A 1 125 ? 1.537 -0.207 -13.504 1.00 92.25 125 ASP A CA 1
ATOM 1025 C C . ASP A 1 125 ? 0.851 0.227 -12.208 1.00 92.25 125 ASP A C 1
ATOM 1027 O O . ASP A 1 125 ? 0.754 1.425 -11.910 1.00 92.25 125 ASP A O 1
ATOM 1031 N N . TYR A 1 126 ? 0.432 -0.756 -11.406 1.00 94.12 126 TYR A N 1
ATOM 1032 C CA . TYR A 1 126 ? -0.182 -0.543 -10.099 1.00 94.12 126 TYR A CA 1
ATOM 1033 C C . TYR A 1 126 ? 0.268 -1.594 -9.081 1.00 94.12 126 TYR A C 1
ATOM 1035 O O . TYR A 1 126 ? 0.757 -2.667 -9.439 1.00 94.12 126 TYR A O 1
ATOM 1043 N N . ALA A 1 127 ? 0.068 -1.296 -7.798 1.00 94.44 127 ALA A N 1
ATOM 1044 C CA . ALA A 1 127 ? 0.170 -2.299 -6.744 1.00 94.44 127 ALA A CA 1
ATOM 1045 C C . ALA A 1 127 ? -0.898 -2.115 -5.669 1.00 94.44 127 ALA A C 1
ATOM 1047 O O . ALA A 1 127 ? -1.197 -0.992 -5.259 1.00 94.44 127 ALA A O 1
ATOM 1048 N N . GLU A 1 128 ? -1.396 -3.237 -5.165 1.00 95.31 128 GLU A N 1
ATOM 1049 C CA . GLU A 1 128 ? -2.288 -3.331 -4.018 1.00 95.31 128 GLU A CA 1
ATOM 1050 C C . GLU A 1 128 ? -1.525 -3.923 -2.833 1.00 95.31 128 GLU A C 1
ATOM 1052 O O . GLU A 1 128 ? -0.929 -4.999 -2.914 1.00 95.31 128 GLU A O 1
ATOM 1057 N N . LEU A 1 129 ? -1.535 -3.218 -1.706 1.00 95.06 129 LEU A N 1
ATOM 1058 C CA . LEU A 1 129 ? -0.889 -3.640 -0.470 1.00 95.06 129 LEU A CA 1
ATOM 1059 C C . LEU A 1 129 ? -1.930 -3.810 0.627 1.00 95.06 129 LEU A C 1
ATOM 1061 O O . LEU A 1 129 ? -2.776 -2.940 0.816 1.00 95.06 129 LEU A O 1
ATOM 1065 N N . GLN A 1 130 ? -1.824 -4.888 1.397 1.00 93.06 130 GLN A N 1
ATOM 1066 C CA . GLN A 1 130 ? -2.696 -5.152 2.540 1.00 93.06 130 GLN A CA 1
ATOM 1067 C C . GLN A 1 130 ? -1.860 -5.373 3.794 1.00 93.06 130 GLN A C 1
ATOM 1069 O O . GLN A 1 130 ? -0.817 -6.023 3.743 1.00 93.06 130 GLN A O 1
ATOM 1074 N N . PHE A 1 131 ? -2.344 -4.880 4.927 1.00 88.06 131 PHE A N 1
ATOM 1075 C CA . PHE A 1 131 ? -1.778 -5.150 6.243 1.00 88.06 131 PHE A CA 1
ATOM 1076 C C . PHE A 1 131 ? -2.885 -5.455 7.243 1.00 88.06 131 PHE A C 1
ATOM 1078 O O . PHE A 1 131 ? -3.874 -4.725 7.308 1.00 88.06 131 PHE A O 1
ATOM 1085 N N . GLU A 1 132 ? -2.690 -6.484 8.060 1.00 87.06 132 GLU A N 1
ATOM 1086 C CA . GLU A 1 132 ? -3.582 -6.861 9.151 1.00 87.06 132 GLU A CA 1
ATOM 1087 C C . GLU A 1 132 ? -2.878 -6.704 10.502 1.00 87.06 132 GLU A C 1
ATOM 1089 O O . GLU A 1 132 ? -1.869 -7.346 10.784 1.00 87.06 132 GLU A O 1
ATOM 1094 N N . THR A 1 133 ? -3.425 -5.857 11.377 1.00 83.31 133 THR A N 1
ATOM 1095 C CA . THR A 1 133 ? -2.764 -5.482 12.636 1.00 83.31 133 THR A CA 1
ATOM 1096 C C . THR A 1 133 ? -2.682 -6.629 13.642 1.00 83.31 133 THR A C 1
ATOM 1098 O O . THR A 1 133 ? -1.721 -6.704 14.406 1.00 83.31 133 THR A O 1
ATOM 1101 N N . ALA A 1 134 ? -3.682 -7.512 13.690 1.00 83.50 134 ALA A N 1
ATOM 1102 C CA . ALA A 1 134 ? -3.741 -8.548 14.722 1.00 83.50 134 ALA A CA 1
ATOM 1103 C C . ALA A 1 134 ? -2.773 -9.715 14.454 1.00 83.50 134 ALA A C 1
ATOM 1105 O O . ALA A 1 134 ? -2.129 -10.182 15.395 1.00 83.50 134 ALA A O 1
ATOM 1106 N N . SER A 1 135 ? -2.606 -10.131 13.196 1.00 79.44 135 SER A N 1
ATOM 1107 C CA . SER A 1 135 ? -1.609 -11.131 12.778 1.00 79.44 135 SER A CA 1
AT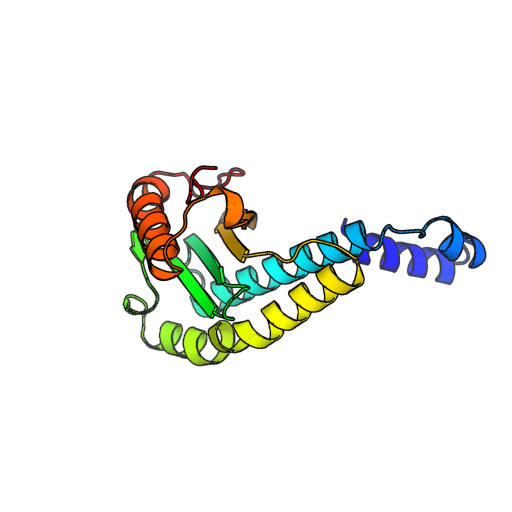OM 1108 C C . SER A 1 135 ? -0.237 -10.520 12.455 1.00 79.44 135 SER A C 1
ATOM 1110 O O . SER A 1 135 ? 0.780 -11.207 12.539 1.00 79.44 135 SER A O 1
ATOM 1112 N N . ASN A 1 136 ? -0.174 -9.220 12.141 1.00 79.88 136 ASN A N 1
ATOM 1113 C CA . ASN A 1 136 ? 0.950 -8.570 11.448 1.00 79.88 136 ASN A CA 1
ATOM 1114 C C . ASN A 1 136 ? 1.228 -9.174 10.061 1.00 79.88 136 ASN A C 1
ATOM 1116 O O . ASN A 1 136 ? 2.331 -9.017 9.528 1.00 79.88 136 ASN A O 1
ATOM 1120 N N . ALA A 1 137 ? 0.245 -9.869 9.484 1.00 81.75 137 ALA A N 1
ATOM 1121 C CA . ALA A 1 137 ? 0.329 -10.348 8.120 1.00 81.75 137 ALA A CA 1
ATOM 1122 C C . ALA A 1 137 ? 0.260 -9.160 7.158 1.00 81.75 137 ALA A C 1
ATOM 1124 O O . ALA A 1 137 ? -0.476 -8.191 7.369 1.00 81.75 137 ALA A O 1
ATOM 1125 N N . TRP A 1 138 ? 1.041 -9.244 6.088 1.00 88.31 138 TRP A N 1
ATOM 1126 C CA . TRP A 1 138 ? 1.006 -8.273 5.013 1.00 88.31 138 TRP A CA 1
ATOM 1127 C C . TRP A 1 138 ? 1.105 -8.982 3.674 1.00 88.31 138 TRP A C 1
ATOM 1129 O O . TRP A 1 138 ? 1.702 -10.054 3.561 1.00 88.31 138 TRP A O 1
ATOM 1139 N N . PHE A 1 139 ? 0.506 -8.365 2.667 1.00 87.94 139 PHE A N 1
ATOM 1140 C CA . PHE A 1 139 ? 0.389 -8.930 1.336 1.00 87.94 139 PHE A CA 1
ATOM 1141 C C . PHE A 1 139 ? 0.613 -7.834 0.300 1.00 87.94 139 PHE A C 1
ATOM 1143 O O . PHE A 1 139 ? 0.314 -6.664 0.544 1.00 87.94 139 PHE A O 1
ATOM 1150 N N . SER A 1 140 ? 1.137 -8.227 -0.855 1.00 92.12 140 SER A N 1
ATOM 1151 C CA . SER A 1 140 ? 1.382 -7.347 -1.991 1.00 92.12 140 SER A CA 1
ATOM 1152 C C . SER A 1 140 ? 0.938 -8.050 -3.264 1.00 92.12 140 SER A C 1
ATOM 1154 O O . SER A 1 140 ? 1.215 -9.238 -3.442 1.00 92.12 140 SER A O 1
ATOM 1156 N N . HIS A 1 141 ? 0.254 -7.312 -4.127 1.00 91.00 141 HIS A N 1
ATOM 1157 C CA . HIS A 1 141 ? -0.191 -7.749 -5.439 1.00 91.00 141 HIS A CA 1
ATOM 1158 C C . HIS A 1 141 ? 0.212 -6.688 -6.465 1.00 91.00 141 HIS A C 1
ATOM 1160 O O . HIS A 1 141 ? -0.058 -5.503 -6.268 1.00 91.00 141 HIS A O 1
ATOM 1166 N N . ILE A 1 142 ? 0.915 -7.106 -7.517 1.00 91.06 142 ILE A N 1
ATOM 1167 C CA . ILE A 1 142 ? 1.356 -6.238 -8.613 1.00 91.06 142 ILE A CA 1
ATOM 1168 C C . ILE A 1 142 ? 0.409 -6.420 -9.790 1.00 91.06 142 ILE A C 1
ATOM 1170 O O . ILE A 1 142 ? 0.057 -7.550 -10.124 1.00 91.06 142 ILE A O 1
ATOM 1174 N N . ILE A 1 143 ? 0.046 -5.309 -10.424 1.00 87.69 143 ILE A N 1
ATOM 1175 C CA . ILE A 1 143 ? -0.866 -5.269 -11.561 1.00 87.69 143 ILE A CA 1
ATOM 1176 C C . ILE A 1 143 ? -0.121 -4.682 -12.760 1.00 87.69 143 ILE A C 1
ATOM 1178 O O . ILE A 1 143 ? 0.497 -3.616 -12.656 1.00 87.69 143 ILE A O 1
ATOM 1182 N N . TRP A 1 144 ? -0.241 -5.366 -13.897 1.00 86.88 144 TRP A N 1
ATOM 1183 C CA . TRP A 1 144 ? 0.151 -4.880 -15.217 1.00 86.88 144 TRP A CA 1
ATOM 1184 C C . TRP A 1 144 ? -1.122 -4.632 -16.047 1.00 86.88 144 TRP A C 1
ATOM 1186 O O . TRP A 1 144 ? -1.999 -5.491 -16.148 1.00 86.88 144 TRP A O 1
ATOM 1196 N N . ASP A 1 145 ? -1.264 -3.422 -16.583 1.00 72.50 145 ASP A N 1
ATOM 1197 C CA . ASP A 1 145 ? -2.477 -2.885 -17.217 1.00 72.50 145 ASP A CA 1
ATOM 1198 C C . ASP A 1 145 ? -2.772 -3.540 -18.576 1.00 72.50 145 ASP A C 1
ATOM 1200 O O . ASP A 1 145 ? -3.929 -3.680 -18.971 1.00 72.50 145 ASP A O 1
ATOM 1204 N N . GLU A 1 146 ? -1.736 -4.035 -19.264 1.00 67.31 146 GLU A N 1
ATOM 1205 C CA . GLU A 1 146 ? -1.871 -4.707 -20.566 1.00 67.31 146 GLU A CA 1
ATOM 1206 C C . GLU A 1 146 ? -2.806 -5.935 -20.532 1.00 67.31 146 GLU A C 1
ATOM 1208 O O . GLU A 1 146 ? -3.299 -6.356 -21.580 1.00 67.31 146 GLU A O 1
ATOM 1213 N N . GLU A 1 147 ? -3.084 -6.486 -19.347 1.00 60.91 147 GLU A N 1
ATOM 1214 C CA . GLU A 1 147 ? -3.901 -7.689 -19.158 1.00 60.91 147 GLU A CA 1
ATOM 1215 C C . GLU A 1 147 ? -5.321 -7.411 -18.628 1.00 60.91 147 GLU A C 1
ATOM 1217 O O . GLU A 1 147 ? -6.176 -8.291 -18.712 1.00 60.91 147 GLU A O 1
ATOM 1222 N N . ASN A 1 148 ? -5.597 -6.207 -18.109 1.00 63.16 148 ASN A N 1
ATOM 1223 C CA . ASN A 1 148 ? -6.720 -5.982 -17.186 1.00 63.16 148 ASN A CA 1
ATOM 1224 C C . ASN A 1 148 ? -7.762 -4.939 -17.620 1.00 63.16 148 ASN A C 1
ATOM 1226 O O . ASN A 1 148 ? -8.756 -4.757 -16.920 1.00 63.16 148 ASN A O 1
ATOM 1230 N N . GLU A 1 149 ? -7.558 -4.266 -18.759 1.00 70.44 149 GLU A N 1
ATOM 1231 C CA . GLU A 1 149 ? -8.464 -3.228 -19.292 1.00 70.44 149 GLU A CA 1
ATOM 1232 C C . GLU A 1 149 ? -8.853 -2.151 -18.249 1.00 70.44 149 GLU A C 1
ATOM 1234 O O . GLU A 1 149 ? -9.986 -1.668 -18.233 1.00 70.44 149 GLU A O 1
ATOM 1239 N N . ILE A 1 150 ? -7.925 -1.755 -17.368 1.00 77.25 150 ILE A N 1
ATOM 1240 C CA . ILE A 1 150 ? -8.209 -0.793 -16.297 1.00 77.25 150 ILE A CA 1
ATOM 1241 C C . ILE A 1 150 ? -8.326 0.602 -16.917 1.00 77.25 150 ILE A C 1
ATOM 1243 O O . ILE A 1 150 ? -7.347 1.184 -17.386 1.00 77.25 150 ILE A O 1
ATOM 1247 N N . SER A 1 151 ? -9.522 1.193 -16.896 1.00 77.19 151 SER A N 1
ATOM 1248 C CA . SER A 1 151 ? -9.749 2.485 -17.559 1.00 77.19 151 SER A CA 1
ATOM 1249 C C . SER A 1 151 ? -9.131 3.649 -16.783 1.00 77.19 151 SER A C 1
ATOM 1251 O O . SER A 1 151 ? -8.831 4.693 -17.369 1.00 77.19 151 SER A O 1
ATOM 1253 N N . SER A 1 152 ? -8.984 3.520 -15.456 1.00 89.94 152 SER A N 1
ATOM 1254 C CA . SER A 1 152 ? -8.414 4.568 -14.600 1.00 89.94 152 SER A CA 1
ATOM 1255 C C . SER A 1 152 ? -7.992 4.083 -13.208 1.00 89.94 152 SER A C 1
ATOM 1257 O O . SER A 1 152 ? -8.454 3.063 -12.705 1.00 89.94 152 SER A O 1
ATOM 1259 N N . PHE A 1 153 ? -7.170 4.891 -12.533 1.00 93.94 153 PHE A N 1
ATOM 1260 C CA . PHE A 1 153 ? -6.806 4.671 -11.130 1.00 93.94 153 PHE A CA 1
ATOM 1261 C C . PHE A 1 153 ? -7.973 4.894 -10.148 1.00 93.94 153 PHE A C 1
ATOM 1263 O O . PHE A 1 153 ? -7.983 4.345 -9.047 1.00 93.94 153 PHE A O 1
ATOM 1270 N N . ASP A 1 154 ? -8.961 5.712 -10.522 1.00 95.06 154 ASP A N 1
ATOM 1271 C CA . ASP A 1 154 ? -10.203 5.876 -9.757 1.00 95.06 154 ASP A CA 1
ATOM 1272 C C . ASP A 1 154 ? -11.069 4.619 -9.823 1.00 95.06 154 ASP A C 1
ATOM 1274 O O . ASP A 1 154 ? -11.508 4.140 -8.786 1.00 95.06 154 ASP A O 1
ATOM 1278 N N . GLU A 1 155 ? -11.225 4.031 -11.008 1.00 92.88 155 GLU A N 1
ATOM 1279 C CA . GLU A 1 155 ? -11.950 2.768 -11.188 1.00 92.88 155 GLU A CA 1
ATOM 1280 C C . GLU A 1 155 ? -11.341 1.627 -10.365 1.00 92.88 155 GLU A C 1
ATOM 1282 O O . GLU A 1 155 ? -12.071 0.892 -9.702 1.00 92.88 155 GLU A O 1
ATOM 1287 N N . LEU A 1 156 ? -10.009 1.509 -10.368 1.00 93.62 156 LEU A N 1
ATOM 1288 C CA . LEU A 1 156 ? -9.293 0.513 -9.571 1.00 93.62 156 LEU A CA 1
ATOM 1289 C C . LEU A 1 156 ? -9.579 0.688 -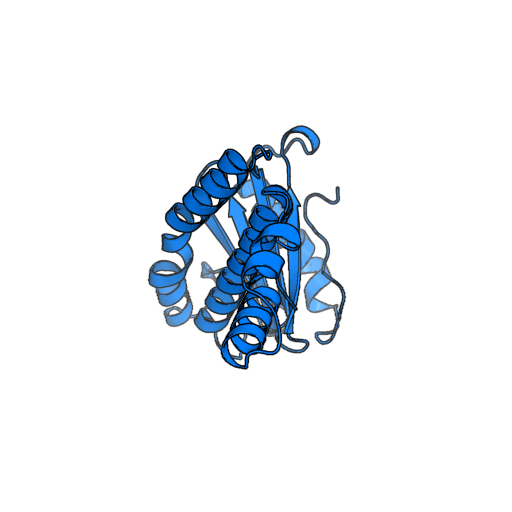8.071 1.00 93.62 156 LEU A C 1
ATOM 1291 O O . LEU A 1 156 ? -9.914 -0.265 -7.372 1.00 93.62 156 LEU A O 1
ATOM 1295 N N . TYR A 1 157 ? -9.499 1.932 -7.591 1.00 96.38 157 TYR A N 1
ATOM 1296 C CA . TYR A 1 157 ? -9.790 2.268 -6.201 1.00 96.38 157 TYR A CA 1
ATOM 1297 C C . TYR A 1 157 ? -11.239 1.970 -5.816 1.00 96.38 157 TYR A C 1
ATOM 1299 O O . TYR A 1 157 ? -11.473 1.348 -4.782 1.00 96.38 157 TYR A O 1
ATOM 1307 N N . ASP A 1 158 ? -12.200 2.411 -6.627 1.00 95.62 158 ASP A N 1
ATOM 1308 C CA . ASP A 1 158 ? -13.626 2.255 -6.345 1.00 95.62 158 ASP A CA 1
ATOM 1309 C C . ASP A 1 158 ? -14.028 0.773 -6.350 1.00 95.62 158 ASP A C 1
ATOM 1311 O O . ASP A 1 158 ? -14.729 0.323 -5.439 1.00 95.62 158 ASP A O 1
ATOM 1315 N N . GLY A 1 159 ? -13.527 -0.001 -7.319 1.00 94.94 159 GLY A N 1
ATOM 1316 C CA . GLY A 1 159 ? -13.768 -1.441 -7.403 1.00 94.94 159 GLY A CA 1
ATOM 1317 C C . GLY A 1 159 ? -13.192 -2.198 -6.208 1.00 94.94 159 GLY A C 1
ATOM 1318 O O . GLY A 1 159 ? -13.897 -2.989 -5.572 1.00 94.94 159 GLY A O 1
ATOM 1319 N N . TRP A 1 160 ? -11.947 -1.898 -5.822 1.00 96.56 160 TRP A N 1
ATOM 1320 C CA . TRP A 1 160 ? -11.342 -2.523 -4.648 1.00 96.56 160 TRP A CA 1
ATOM 1321 C C . TRP A 1 160 ? -12.035 -2.106 -3.346 1.00 96.56 160 TRP A C 1
ATOM 1323 O O . TRP A 1 160 ? -12.294 -2.941 -2.478 1.00 96.56 160 TRP A O 1
ATOM 1333 N N . PHE A 1 161 ? -12.407 -0.829 -3.213 1.00 97.00 161 PHE A N 1
ATOM 1334 C CA . PHE A 1 161 ? -13.148 -0.321 -2.059 1.00 97.00 161 PHE A CA 1
ATOM 1335 C C . PHE A 1 161 ? -14.496 -1.032 -1.893 1.00 97.00 161 PHE A C 1
ATOM 1337 O O . PHE A 1 161 ? -14.850 -1.429 -0.776 1.00 97.00 161 PHE A O 1
ATOM 1344 N N . GLU A 1 162 ? -15.251 -1.210 -2.980 1.00 96.44 162 GLU A N 1
ATOM 1345 C CA . GLU A 1 162 ? -16.526 -1.928 -2.964 1.00 96.44 162 GLU A CA 1
ATOM 1346 C C . GLU A 1 162 ? -16.335 -3.397 -2.565 1.00 96.44 162 GLU A C 1
ATOM 1348 O O . GLU A 1 162 ? -17.032 -3.885 -1.669 1.00 96.44 162 GLU A O 1
ATOM 1353 N N . LEU A 1 163 ? -15.352 -4.077 -3.161 1.00 96.12 163 LEU A N 1
ATOM 1354 C CA . LEU A 1 163 ? -15.025 -5.470 -2.860 1.00 96.12 163 LEU A CA 1
ATOM 1355 C C . LEU A 1 163 ? -14.648 -5.661 -1.382 1.00 96.12 163 LEU A C 1
ATOM 1357 O O . LEU A 1 163 ? -15.236 -6.487 -0.673 1.00 96.12 163 LEU A O 1
ATOM 1361 N N . LEU A 1 164 ? -13.723 -4.844 -0.874 1.00 96.44 164 LEU A N 1
ATOM 1362 C CA . LEU A 1 164 ? -13.295 -4.885 0.524 1.00 96.44 164 LEU A CA 1
ATOM 1363 C C . LEU A 1 164 ? -14.449 -4.576 1.481 1.00 96.44 164 LEU A C 1
ATOM 1365 O O . LEU A 1 164 ? -14.563 -5.220 2.526 1.00 96.44 164 LEU A O 1
ATOM 1369 N N . SER A 1 165 ? -15.335 -3.640 1.128 1.00 96.50 165 SER A N 1
ATOM 1370 C CA . SER A 1 165 ? -16.499 -3.276 1.949 1.00 96.50 165 SER A CA 1
ATOM 1371 C C . SER A 1 165 ? -17.466 -4.442 2.163 1.00 96.50 165 SER A C 1
ATOM 1373 O O . SER A 1 165 ? -18.131 -4.504 3.199 1.00 96.50 165 SER A O 1
ATOM 1375 N N . GLN A 1 166 ? -17.536 -5.380 1.216 1.00 95.19 166 GLN A N 1
ATOM 1376 C CA . GLN A 1 166 ? -18.381 -6.571 1.313 1.00 95.19 166 GLN A CA 1
ATOM 1377 C C . GLN A 1 166 ? -17.711 -7.698 2.115 1.00 95.19 166 GLN A C 1
ATOM 1379 O O . GLN A 1 166 ? -18.375 -8.400 2.887 1.00 95.19 166 GLN A O 1
ATOM 1384 N N . VAL A 1 167 ? -16.395 -7.871 1.951 1.00 94.19 167 VAL A N 1
ATOM 1385 C CA . VAL A 1 167 ? -15.673 -9.052 2.450 1.00 94.19 167 VAL A CA 1
ATOM 1386 C C . VAL A 1 167 ? -15.005 -8.805 3.803 1.00 94.19 167 VAL A C 1
ATOM 1388 O O . VAL A 1 167 ? -15.196 -9.585 4.739 1.00 94.19 167 VAL A O 1
ATOM 1391 N N . ALA A 1 168 ? -14.250 -7.714 3.942 1.00 92.69 168 ALA A N 1
ATOM 1392 C CA . ALA A 1 168 ? -13.370 -7.481 5.086 1.00 92.69 168 ALA A CA 1
ATOM 1393 C C . ALA A 1 168 ? -14.086 -7.497 6.458 1.00 92.69 168 ALA A C 1
ATOM 1395 O O . ALA A 1 168 ? -13.565 -8.138 7.380 1.00 92.69 168 ALA A O 1
ATOM 1396 N N . PRO A 1 169 ? -15.291 -6.899 6.622 1.00 92.62 169 PRO A N 1
ATOM 1397 C CA . PRO A 1 169 ? -16.024 -6.908 7.897 1.00 92.62 169 PRO A CA 1
ATOM 1398 C C . PRO A 1 169 ? -16.382 -8.300 8.432 1.00 92.62 169 PRO A C 1
ATOM 1400 O O . PRO A 1 169 ? -16.605 -8.469 9.635 1.00 92.62 169 PRO A O 1
ATOM 1403 N N . ASN A 1 170 ? -16.472 -9.287 7.536 1.00 92.00 170 ASN A N 1
ATOM 1404 C CA . ASN A 1 170 ? -16.878 -10.656 7.846 1.00 92.00 170 ASN A CA 1
ATOM 1405 C C . ASN A 1 170 ? -15.683 -11.610 8.004 1.00 92.00 170 ASN A C 1
ATOM 1407 O O . ASN A 1 170 ? -15.873 -12.747 8.437 1.00 92.00 170 ASN A O 1
ATOM 1411 N N . GLN A 1 171 ? -14.466 -11.155 7.689 1.00 91.06 171 GLN A N 1
ATOM 1412 C CA . GLN A 1 171 ? -13.245 -11.950 7.788 1.00 91.06 171 GLN A CA 1
ATOM 1413 C C . GLN A 1 171 ? -12.601 -11.813 9.174 1.00 91.06 171 GLN A C 1
ATOM 1415 O O . GLN A 1 171 ? -12.484 -10.708 9.713 1.00 91.06 171 GLN A O 1
ATOM 1420 N N . ALA A 1 172 ? -12.129 -12.930 9.733 1.00 89.12 172 ALA A N 1
ATOM 1421 C CA . ALA A 1 172 ? -11.392 -12.952 10.997 1.00 89.12 172 ALA A CA 1
ATOM 1422 C C . ALA A 1 172 ? -10.093 -12.132 10.906 1.00 89.12 172 ALA A C 1
ATOM 1424 O O . ALA A 1 172 ? -9.440 -12.160 9.871 1.00 89.12 172 ALA A O 1
ATOM 1425 N N . LEU A 1 173 ? -9.750 -11.392 11.967 1.00 85.44 173 LEU A N 1
ATOM 1426 C CA . LEU A 1 173 ? -8.606 -10.461 12.016 1.00 85.44 173 LEU A CA 1
ATOM 1427 C C . LEU A 1 173 ? -7.257 -11.142 12.326 1.00 85.44 173 LEU A C 1
ATOM 1429 O O . LEU A 1 173 ? -6.279 -10.460 12.611 1.00 85.44 173 LEU A O 1
ATOM 1433 N N . ASP A 1 174 ? -7.222 -12.468 12.362 1.00 77.94 174 ASP A N 1
ATOM 1434 C CA . ASP A 1 174 ? -6.051 -13.315 12.607 1.00 77.94 174 ASP A CA 1
ATOM 1435 C C . ASP A 1 174 ? -5.825 -14.279 11.431 1.00 77.94 174 ASP A C 1
ATOM 1437 O O . ASP A 1 174 ? -5.491 -15.452 11.593 1.00 77.94 174 ASP A O 1
ATOM 1441 N N . SER A 1 175 ? -6.080 -13.772 10.230 1.00 69.50 175 SER A N 1
ATOM 1442 C CA . SER A 1 175 ? -6.100 -14.523 8.990 1.00 69.50 175 SER A CA 1
ATOM 1443 C C . SER A 1 175 ? -4.743 -14.396 8.302 1.00 69.50 175 SER A C 1
ATOM 1445 O O . SER A 1 175 ? -4.417 -13.352 7.751 1.00 69.50 175 SER A O 1
ATOM 1447 N N . ASP A 1 176 ? -3.978 -15.488 8.228 1.00 76.62 176 ASP A N 1
ATOM 1448 C CA . ASP A 1 176 ? -2.728 -15.556 7.444 1.00 76.62 176 ASP A CA 1
ATOM 1449 C C . ASP A 1 176 ? -2.980 -15.642 5.918 1.00 76.62 176 ASP A C 1
ATOM 1451 O O . ASP A 1 176 ? -2.160 -16.157 5.157 1.00 76.62 176 ASP A O 1
ATOM 1455 N N . VAL A 1 177 ? -4.135 -15.158 5.452 1.00 82.69 177 VAL A N 1
ATOM 1456 C CA . VAL A 1 177 ? -4.504 -15.088 4.033 1.00 82.69 177 VAL A CA 1
ATOM 1457 C C . VAL A 1 177 ? -4.964 -13.684 3.671 1.00 82.69 177 VAL A C 1
ATOM 1459 O O . VAL A 1 177 ? -5.657 -13.032 4.457 1.00 82.69 177 VAL A O 1
ATOM 1462 N N . SER A 1 178 ? -4.586 -13.241 2.471 1.00 86.81 178 SER A N 1
ATOM 1463 C CA . SER A 1 178 ? -4.997 -11.951 1.929 1.00 86.81 178 SER A CA 1
ATOM 1464 C C . SER A 1 178 ? -6.509 -11.894 1.727 1.00 86.81 178 SER A C 1
ATOM 1466 O O . SER A 1 178 ? -7.165 -12.907 1.467 1.00 86.81 178 SER A O 1
ATOM 1468 N N . LEU A 1 179 ? -7.059 -10.685 1.796 1.00 92.38 179 LEU A N 1
ATOM 1469 C CA . LEU A 1 179 ? -8.376 -10.411 1.237 1.00 92.38 179 LEU A CA 1
ATOM 1470 C C . LEU A 1 179 ? -8.300 -10.381 -0.298 1.00 92.38 179 LEU A C 1
ATOM 1472 O O . LEU A 1 179 ? -7.197 -10.295 -0.848 1.00 92.38 179 LEU A O 1
ATOM 1476 N N . PRO A 1 180 ? -9.449 -10.460 -0.991 1.00 93.31 180 PRO A N 1
ATOM 1477 C CA . PRO A 1 180 ? -9.497 -10.371 -2.445 1.00 93.31 180 PRO A CA 1
ATOM 1478 C C . PRO A 1 180 ? -8.803 -9.120 -3.010 1.00 93.31 180 PRO A C 1
ATOM 1480 O O . PRO A 1 180 ? -8.826 -8.045 -2.400 1.00 93.31 180 PRO A O 1
ATOM 1483 N N . TRP A 1 181 ? -8.199 -9.302 -4.180 1.00 93.25 181 TRP A N 1
ATOM 1484 C CA . TRP A 1 181 ? -7.550 -8.274 -4.997 1.00 93.25 181 TRP A CA 1
ATOM 1485 C C . TRP A 1 181 ? -8.533 -7.725 -6.030 1.00 93.25 181 TRP A C 1
ATOM 1487 O O . TRP A 1 181 ? -9.523 -8.394 -6.342 1.00 93.25 181 TRP A O 1
ATOM 1497 N N . TYR A 1 182 ? -8.277 -6.530 -6.555 1.00 91.19 182 TYR A N 1
ATOM 1498 C CA . TYR A 1 182 ? -9.047 -5.988 -7.668 1.00 91.19 182 TYR A CA 1
ATOM 1499 C C . TYR A 1 182 ? -8.118 -5.379 -8.731 1.00 91.19 182 TYR A C 1
ATOM 1501 O O . TYR A 1 182 ? -7.357 -4.463 -8.438 1.00 91.19 182 TYR A O 1
ATOM 1509 N N . PRO A 1 183 ? -8.204 -5.807 -9.999 1.00 85.81 183 PRO A N 1
ATOM 1510 C CA . PRO A 1 183 ? -9.060 -6.871 -10.524 1.00 85.81 183 PRO A CA 1
ATOM 1511 C C . PRO A 1 183 ? -8.702 -8.267 -9.979 1.00 85.81 183 PRO A C 1
ATOM 1513 O O . PRO A 1 183 ? -7.582 -8.519 -9.546 1.00 85.81 183 PRO A O 1
ATOM 1516 N N . GLU A 1 184 ? -9.674 -9.185 -9.991 1.00 72.56 184 GLU A N 1
ATOM 1517 C CA . GLU A 1 184 ? -9.438 -10.609 -9.710 1.00 72.56 184 GLU A CA 1
ATOM 1518 C C . GLU A 1 184 ? -8.760 -11.249 -10.938 1.00 72.56 184 GLU A C 1
ATOM 1520 O O . GLU A 1 184 ? -9.435 -11.852 -11.772 1.00 72.56 184 GLU A O 1
ATOM 1525 N N . VAL A 1 185 ? -7.450 -11.039 -11.102 1.00 58.47 185 VAL A N 1
ATOM 1526 C CA . VAL A 1 185 ? -6.651 -11.628 -12.201 1.00 58.47 185 VAL A CA 1
ATOM 1527 C C . VAL A 1 185 ? -6.276 -13.076 -11.906 1.00 58.47 185 VAL A C 1
ATOM 1529 O O . VAL A 1 185 ? -5.795 -13.346 -10.779 1.00 58.47 185 VAL A O 1
#

Foldseek 3Di:
DAPVVVVVVVVVCVVVVNDDPVVCVVVPPDQLVSVLVSVVVVLLLVLLVLLDVLQDPQFQKKKWKAALPDQFIFIWTQGPLAIDGLVPGDPSSNCSCVPPRGVCRVVSSVVSQVSQVVSVHDRFRMKMKMAGDVQRAIDIDTDDCVVAVDPDPVSLVVVVSVQCRVPVSPDDSNDNDDRDHPPND

Sequence (185 aa):
MGFFDRFKKKIEDINNNDADIEELDQEFYIDDKEMAHDEWISMAQNILINSVKAVSKECERAFVLINFKTPEFKVIYQIDKKIVSIDQLKDDYQEKLRSQLLPQAESVVDYINETLSDAGLVVFDYAELQFETASNAWFSHIIW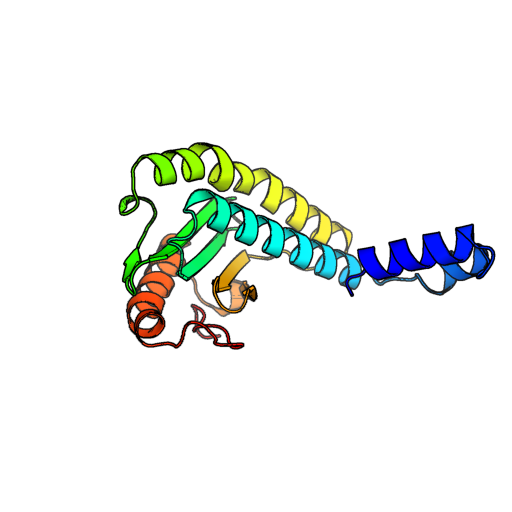DEENEISSFDELYDGWFELLSQVAPNQALDSDVSLPWYPEV

=== Feature glossary ===
A reading guide for the features in this record.

Start from the sequence.

  · This is the polypeptide sequence — one letter per residue, N-terminus first. Length ranges from a few dozen residues for small domains to over a thousand for large multi-domain proteins.

Fold it, and you get atomic coordinates and the backbone conformation that goes with them.

  · Structure coordinates are given as an mmCIF _atom_site loop: one row per atom with element, residue name, chain id, sequence number, and x/y/z position in Å. Only the four main-chain atoms per residue are included here; side chains are omitted to keep the record compact.

  · Backbone dihedral angles. Every residue except chain termini has a φ (preceding-C → N → Cα → C) and a ψ (N → Cα → C → next-N). They are reported in degrees following the IUPAC sign convention. Secondary structure is essentially a statement about which (φ, ψ) basin each residue occupies.

  · The SS8 string is DSSP's per-residue secondary-structure call. α-helix (H) means an i→i+4 H-bond ladder; β-strand (E) means the residue participates in a β-sheet; 3₁₀ (G) and π (I) are tighter and wider helices; T/S are turns/bends; '-' is loop.

  · SS3 is a coarse helix/strand/coil call (letters a/b/c) made by the P-SEA algorithm from inter-Cα distances and dihedrals. It is less detailed than DSSP but needs only Cα positions.

Summarize the fold with a handful of shape descriptors and a per-residue structural alphabet.

  · Radius of gyration (Rg) is the root-mean-square distance of Cα atoms from their centroid — a single number for overall size and compactness. A globular domain of N residues has Rg ≈ 2.2·N^0.38 Å; an extended or disordered chain has a much larger Rg. The Cα contact count is the number of residue pairs whose Cα atoms are within 8 Å and are more than four positions apart in sequence — a standard proxy for tertiary packing density. The bounding box is the smallest axis-aligned box enclosing all Cα atoms.

  · The Foldseek 3Di string encodes local tertiary geometry as a 20-letter alphabet — one character per residue — derived from the relative positions of nearby Cα atoms. Unlike the amino-acid sequence, 3Di is a direct function of the 3D structure, so two proteins with the same fold have similar 3Di strings even at low sequence identity.

  · Solvent-accessible surface area (SASA) is the area in Å² traced out by the centre of a 1.4 Å probe sphere (a water molecule) rolled over the protein's van der Waals surface (Shrake–Rupley / Lee–Richards construction). Buried residues have near-zero SASA; fully exposed residues can exceed 200 Å². The total SASA scales roughly with the number of surface residues.

Ask how reliable the model is.

  · pLDDT (predicted Local Distance Difference Test) is AlphaFold's per-residue confidence score, ranging from 0 to 100. Values above 90 indicate high confidence (typically well-packed cores); 70–90 is confident; 50–70 low confidence; below 50 usually means the region is disordered or the prediction is unreliable there. AlphaFold stores pLDDT in the mmCIF B-factor column.

  · B-factor (Debye–Waller factor) reflects atomic displacement in the crystal lattice. It is an experimental observable (units Å²), not a prediction; low values mean the atom is pinned down, high values mean it moves or is heterogeneous across the crystal.

  · Predicted Aligned Error (PAE) is an AlphaFold confidence matrix: entry (i, j) is the expected error in the position of residue j, in ångströms, when the prediction is superimposed on the true structure at residue i. Low PAE within a block of residues means that block is internally rigid and well-predicted; high PAE between two blocks means their relative placement is uncertain even if each block individually is confident.

Place it in context: what it resembles, what it is annotated as, and how it looks.

  · Nearest PDB neighbors are the top structural matches found by Foldseek when searching this structure against the entire Protein Data Bank. Each hit reports a TM-score (0 to 1; >0.5 almost always implies the same fold) and an E-value. These are *structural* homologs — they may share no detectable sequence similarity.

  · Functional annotations link the protein to curated databases. InterPro entries identify conserved domains and families by matching the sequence against member-database signatures (Pfam, PROSITE, CDD, …). Gene Ontology (GO) terms describe molecular function, biological process, and cellular component in a controlled vocabulary. CATH places the structure in a hierarchical fold classification (Class/Architecture/Topology/Homologous-superfamily). The organism is the source species.

  · Three diagnostic plots accompany the record. The Cα contact map visualizes the tertiary structure as a 2D adjacency matrix (8 Å cutoff, sequence-local contacts suppressed). The Ramachandran plot shows the distribution of backbone (φ, ψ) torsions, with points in the α and β basins reflecting secondary structure content. The PAE plot shows AlphaFold's inter-residue confidence as a color matrix.

  · Six rendered views show the 3D structure from the faces of a cube — i.e. along ±x, ±y, ±z. Rendering representation is drawn randomly per protein from cartoon (secondary-structure ribbons), sticks (backbone bonds), or molecular surface; coloring is either N→C rainbow (blue at the N-terminus through red at the C-terminus) or one color per chain.